Protein AF-A0A1J0R927-F1 (afdb_monomer_lite)

Radius of gyration: 44.72 Å; chains: 1; bounding box: 82×81×146 Å

Structure (mmCIF, N/CA/C/O backbone):
data_AF-A0A1J0R927-F1
#
_entry.id   AF-A0A1J0R927-F1
#
loop_
_atom_site.group_PDB
_atom_site.id
_atom_site.type_symbol
_atom_site.label_atom_id
_atom_site.label_alt_id
_atom_site.label_comp_id
_atom_site.label_asym_id
_atom_site.label_entity_id
_atom_site.label_seq_id
_atom_site.pdbx_PDB_ins_code
_atom_site.Cartn_x
_atom_site.Cartn_y
_atom_site.Cartn_z
_atom_site.occupancy
_atom_site.B_iso_or_equiv
_atom_site.auth_seq_id
_atom_site.auth_comp_id
_atom_site.auth_asym_id
_atom_site.auth_atom_id
_atom_site.pdbx_PDB_model_num
ATOM 1 N N . VAL A 1 1 ? 17.066 -0.187 -60.199 1.00 34.19 1 VAL A N 1
ATOM 2 C CA . VAL A 1 1 ? 16.898 -1.656 -60.138 1.00 34.19 1 VAL A CA 1
ATOM 3 C C . VAL A 1 1 ? 16.634 -1.996 -58.683 1.00 34.19 1 VAL A C 1
ATOM 5 O O . VAL A 1 1 ? 17.448 -1.633 -57.847 1.00 34.19 1 VAL A O 1
ATOM 8 N N . ALA A 1 2 ? 15.446 -2.509 -58.357 1.00 26.81 2 ALA A N 1
ATOM 9 C CA . ALA A 1 2 ? 15.086 -2.849 -56.982 1.00 26.81 2 ALA A CA 1
ATOM 10 C C . ALA A 1 2 ? 15.729 -4.196 -56.640 1.00 26.81 2 ALA A C 1
ATOM 12 O O . ALA A 1 2 ? 15.213 -5.244 -57.025 1.00 26.81 2 ALA A O 1
ATOM 13 N N . ASN A 1 3 ? 16.880 -4.160 -55.972 1.00 33.03 3 ASN A N 1
ATOM 14 C CA . ASN A 1 3 ? 17.554 -5.374 -55.531 1.00 33.03 3 ASN A CA 1
ATOM 15 C C . ASN A 1 3 ? 16.736 -5.973 -54.388 1.00 33.03 3 ASN A C 1
ATOM 17 O O . ASN A 1 3 ? 16.671 -5.444 -53.279 1.00 33.03 3 ASN A O 1
ATOM 21 N N . THR A 1 4 ? 16.012 -7.039 -54.714 1.00 30.03 4 THR A N 1
ATOM 22 C CA . THR A 1 4 ? 15.207 -7.795 -53.764 1.00 30.03 4 THR A CA 1
ATOM 23 C C . THR A 1 4 ? 16.167 -8.702 -53.007 1.00 30.03 4 THR A C 1
ATOM 25 O O . THR A 1 4 ? 16.646 -9.691 -53.553 1.00 30.03 4 THR A O 1
ATOM 28 N N . PHE A 1 5 ? 16.488 -8.354 -51.763 1.00 37.78 5 PHE A N 1
ATOM 29 C CA . PHE A 1 5 ? 17.230 -9.257 -50.892 1.00 37.78 5 PHE A CA 1
ATOM 30 C C . PHE A 1 5 ? 16.332 -10.454 -50.566 1.00 37.78 5 PHE A C 1
ATOM 32 O O . PHE A 1 5 ? 15.298 -10.316 -49.909 1.00 37.78 5 PHE A O 1
ATOM 39 N N . THR A 1 6 ? 16.708 -11.642 -51.039 1.00 35.09 6 THR A N 1
ATOM 40 C CA . THR A 1 6 ? 16.136 -12.900 -50.553 1.00 35.09 6 THR A CA 1
ATOM 41 C C . THR A 1 6 ? 16.414 -12.976 -49.057 1.00 35.09 6 THR A C 1
ATOM 43 O O . THR A 1 6 ? 17.568 -12.936 -48.642 1.00 35.09 6 THR A O 1
ATOM 46 N N . ALA A 1 7 ? 15.352 -13.014 -48.254 1.00 37.25 7 ALA A N 1
ATOM 47 C CA . ALA A 1 7 ? 15.419 -12.979 -46.799 1.00 37.25 7 ALA A CA 1
ATOM 48 C C . ALA A 1 7 ? 16.520 -13.902 -46.249 1.00 37.25 7 ALA A C 1
ATOM 50 O O . ALA A 1 7 ? 16.487 -15.115 -46.471 1.00 37.25 7 ALA A O 1
ATOM 51 N N . PHE A 1 8 ? 17.460 -13.323 -45.496 1.00 41.31 8 PHE A N 1
ATOM 52 C CA . PHE A 1 8 ? 18.432 -14.072 -44.709 1.00 41.31 8 PHE A CA 1
ATOM 53 C C . PHE A 1 8 ? 17.667 -14.915 -43.690 1.00 41.31 8 PHE A C 1
ATOM 55 O O . PHE A 1 8 ? 17.144 -14.419 -42.692 1.00 41.31 8 PHE A O 1
ATOM 62 N N . ARG A 1 9 ? 17.569 -16.217 -43.960 1.00 40.72 9 ARG A N 1
ATOM 63 C CA . ARG A 1 9 ? 17.188 -17.195 -42.950 1.00 40.72 9 ARG A CA 1
ATOM 64 C C . ARG A 1 9 ? 18.459 -17.473 -42.151 1.00 40.72 9 ARG A C 1
ATOM 66 O O . ARG A 1 9 ? 19.394 -18.045 -42.687 1.00 40.72 9 ARG A O 1
ATOM 73 N N . THR A 1 10 ? 18.458 -17.025 -40.897 1.00 40.72 10 THR A N 1
ATOM 74 C CA . THR A 1 10 ? 19.389 -17.392 -39.814 1.00 40.72 10 THR A CA 1
ATOM 75 C C . THR A 1 10 ? 20.786 -16.755 -39.810 1.00 40.72 10 THR A C 1
ATOM 77 O O . THR A 1 10 ? 21.791 -17.449 -39.908 1.00 40.72 10 THR A O 1
ATOM 80 N N . THR A 1 11 ? 20.876 -15.454 -39.527 1.00 44.12 11 THR A N 1
ATOM 81 C CA . THR A 1 11 ? 21.924 -14.955 -38.617 1.00 44.12 11 THR A CA 1
ATOM 82 C C . THR A 1 11 ? 21.296 -14.790 -37.240 1.00 44.12 11 THR A C 1
ATOM 84 O O . THR A 1 11 ? 20.570 -13.838 -36.961 1.00 44.12 11 THR A O 1
ATOM 87 N N . THR A 1 12 ? 21.496 -15.780 -36.374 1.00 40.59 12 THR A N 1
ATOM 88 C CA . THR A 1 12 ? 21.064 -15.688 -34.980 1.00 40.59 12 THR A CA 1
ATOM 89 C C . THR A 1 12 ? 21.942 -14.641 -34.303 1.00 40.59 12 THR A C 1
ATOM 91 O O . THR A 1 12 ? 23.120 -14.891 -34.061 1.00 40.59 12 THR A O 1
ATOM 94 N N . LEU A 1 13 ? 21.396 -13.455 -34.026 1.00 46.56 13 LEU A N 1
ATOM 95 C CA . LEU A 1 13 ? 22.053 -12.486 -33.153 1.00 46.56 13 LEU A CA 1
ATOM 96 C C . LEU A 1 13 ? 22.156 -13.120 -31.764 1.00 46.56 13 LEU A C 1
ATOM 98 O O . LEU A 1 13 ? 21.155 -13.278 -31.062 1.00 46.56 13 LEU A O 1
ATOM 102 N N . THR A 1 14 ? 23.357 -13.529 -31.375 1.00 44.72 14 THR A N 1
ATOM 103 C CA . THR A 1 14 ? 23.623 -14.014 -30.026 1.00 44.72 14 THR A CA 1
ATOM 104 C C . THR A 1 14 ? 23.608 -12.823 -29.081 1.00 44.72 14 THR A C 1
ATOM 106 O O . THR A 1 14 ? 24.520 -11.998 -29.068 1.00 44.72 14 THR A O 1
ATOM 109 N N . LEU A 1 15 ? 22.552 -12.725 -28.273 1.00 46.38 15 LEU A N 1
ATOM 110 C CA . LEU A 1 15 ? 22.549 -11.848 -27.112 1.00 46.38 15 LEU A CA 1
ATOM 111 C C . LEU A 1 15 ? 23.660 -12.309 -26.170 1.00 46.38 15 LEU A C 1
ATOM 113 O O . LEU A 1 15 ? 23.552 -13.350 -25.523 1.00 46.38 15 LEU A O 1
ATOM 117 N N . GLN A 1 16 ? 24.725 -11.522 -26.082 1.00 51.38 16 GLN A N 1
ATOM 118 C CA . GLN A 1 16 ? 25.778 -11.731 -25.102 1.00 51.38 16 GLN A CA 1
ATOM 119 C C . GLN A 1 16 ? 25.308 -11.166 -23.753 1.00 51.38 16 GLN A C 1
ATOM 121 O O . GLN A 1 16 ? 25.781 -10.138 -23.277 1.00 51.38 16 GLN A O 1
ATOM 126 N N . ILE A 1 17 ? 24.303 -11.817 -23.162 1.00 54.69 17 ILE A N 1
ATOM 127 C CA . ILE A 1 17 ? 23.911 -11.568 -21.775 1.00 54.69 17 ILE A CA 1
ATOM 128 C C . ILE A 1 17 ? 24.895 -12.353 -20.914 1.00 54.69 17 ILE A C 1
ATOM 130 O O . ILE A 1 17 ? 24.886 -13.583 -20.929 1.00 54.69 17 ILE A O 1
ATOM 134 N N . GLY A 1 18 ? 25.740 -11.657 -20.158 1.00 55.62 18 GLY A N 1
ATOM 135 C CA . GLY A 1 18 ? 26.434 -12.289 -19.042 1.00 55.62 18 GLY A CA 1
ATOM 136 C C . GLY A 1 18 ? 25.386 -12.687 -18.000 1.00 55.62 18 GLY A C 1
ATOM 137 O O . GLY A 1 18 ? 24.697 -11.796 -17.496 1.00 55.62 18 GLY A O 1
ATOM 138 N N . PRO A 1 19 ? 25.186 -13.982 -17.694 1.00 51.88 19 PRO A N 1
ATOM 139 C CA . PRO A 1 19 ? 24.247 -14.363 -16.654 1.00 51.88 19 PRO A CA 1
ATOM 140 C C . PRO A 1 19 ? 24.734 -13.806 -15.317 1.00 51.88 19 PRO A C 1
ATOM 142 O O . PRO A 1 19 ? 25.891 -13.997 -14.941 1.00 51.88 19 PRO A O 1
ATOM 145 N N . HIS A 1 20 ? 23.842 -13.149 -14.576 1.00 58.84 20 HIS A N 1
ATOM 146 C CA . HIS A 1 20 ? 24.088 -12.906 -13.160 1.00 58.84 20 HIS A CA 1
ATOM 147 C C . HIS A 1 20 ? 24.031 -14.267 -12.465 1.00 58.84 20 HIS A C 1
ATOM 149 O O . HIS A 1 20 ? 22.963 -14.875 -12.376 1.00 58.84 20 HIS A O 1
ATOM 155 N N . THR A 1 21 ? 25.178 -14.773 -12.014 1.00 69.56 21 THR A N 1
ATOM 156 C CA . THR A 1 21 ? 25.332 -16.135 -11.468 1.00 69.56 21 THR A CA 1
ATOM 157 C C . THR A 1 21 ? 24.424 -16.421 -10.274 1.00 69.56 21 THR A C 1
ATOM 159 O O . THR A 1 21 ? 24.105 -17.578 -10.022 1.00 69.56 21 THR A O 1
ATOM 162 N N . ASN A 1 22 ? 23.963 -15.380 -9.580 1.00 77.94 22 ASN A N 1
ATOM 163 C CA . ASN A 1 22 ? 23.126 -15.485 -8.385 1.00 77.94 22 ASN A CA 1
ATOM 164 C C . ASN A 1 22 ? 21.678 -15.000 -8.596 1.00 77.94 22 ASN A C 1
ATOM 166 O O . ASN A 1 22 ? 20.916 -14.914 -7.637 1.00 77.94 22 ASN A O 1
ATOM 170 N N . GLY A 1 23 ? 21.283 -14.675 -9.833 1.00 65.12 23 GLY A N 1
ATOM 171 C CA . GLY A 1 23 ? 19.997 -14.035 -10.126 1.00 65.12 23 GLY A CA 1
ATOM 172 C C . GLY A 1 23 ? 20.023 -12.509 -9.969 1.00 65.12 23 GLY A C 1
ATOM 173 O O . GLY A 1 23 ? 21.024 -11.911 -9.570 1.00 65.12 23 GLY A O 1
ATOM 174 N N . ALA A 1 24 ? 18.921 -11.859 -10.350 1.00 64.38 24 ALA A N 1
ATOM 175 C CA . ALA A 1 24 ? 18.824 -10.400 -10.385 1.00 64.38 24 ALA A CA 1
ATOM 176 C C . ALA A 1 24 ? 18.901 -9.786 -8.977 1.00 64.38 24 ALA A C 1
ATOM 178 O O . ALA A 1 24 ? 18.149 -10.190 -8.092 1.00 64.38 24 ALA A O 1
ATOM 179 N N . CYS A 1 25 ? 19.758 -8.773 -8.802 1.00 65.12 25 CYS A N 1
ATOM 180 C CA . CYS A 1 25 ? 19.966 -8.039 -7.543 1.00 65.12 25 CYS A CA 1
ATOM 181 C C . CYS A 1 25 ? 20.611 -8.855 -6.405 1.00 65.12 25 CYS A C 1
ATOM 183 O O . CYS A 1 25 ? 20.499 -8.457 -5.245 1.00 65.12 25 CYS A O 1
ATOM 185 N N . TYR A 1 26 ? 21.277 -9.974 -6.708 1.00 73.62 26 TYR A N 1
ATOM 186 C CA . TYR A 1 26 ? 22.003 -10.797 -5.735 1.00 73.62 26 TYR A CA 1
ATOM 187 C C . TYR A 1 26 ? 23.498 -10.861 -6.061 1.00 73.62 26 TYR A C 1
ATOM 189 O O . TYR A 1 26 ? 23.882 -11.196 -7.184 1.00 73.62 26 TYR A O 1
ATOM 197 N N . LYS A 1 27 ? 24.340 -10.586 -5.055 1.00 82.50 27 LYS A N 1
ATOM 198 C CA . LYS A 1 27 ? 25.800 -10.785 -5.119 1.00 82.50 27 LYS A CA 1
ATOM 199 C C . LYS A 1 27 ? 26.216 -12.196 -4.692 1.00 82.50 27 LYS A C 1
ATOM 201 O O . LYS A 1 27 ? 27.316 -12.629 -5.020 1.00 82.50 27 LYS A O 1
ATOM 206 N N . SER A 1 28 ? 25.335 -12.931 -4.009 1.00 81.75 28 SER A N 1
ATOM 207 C CA . SER A 1 28 ? 25.499 -14.353 -3.674 1.00 81.75 28 SER A CA 1
ATOM 208 C C . SER A 1 28 ? 24.141 -15.059 -3.581 1.00 81.75 28 SER A C 1
ATOM 210 O O . SER A 1 28 ? 23.103 -14.405 -3.605 1.00 81.75 28 SER A O 1
ATOM 212 N N . ALA A 1 29 ? 24.123 -16.388 -3.437 1.00 78.62 29 ALA A N 1
ATOM 213 C CA . ALA A 1 29 ? 22.886 -17.175 -3.338 1.00 78.62 29 ALA A CA 1
ATOM 214 C C . ALA A 1 29 ? 21.933 -16.732 -2.206 1.00 78.62 29 ALA A C 1
ATOM 216 O O . ALA A 1 29 ? 20.735 -17.001 -2.266 1.00 78.62 29 ALA A O 1
ATOM 217 N N . THR A 1 30 ? 22.451 -16.069 -1.171 1.00 80.94 30 THR A N 1
ATOM 218 C CA . THR A 1 30 ? 21.673 -15.636 -0.001 1.00 80.94 30 THR A CA 1
ATOM 219 C C . THR A 1 30 ? 21.726 -14.133 0.238 1.00 80.94 30 THR A C 1
ATOM 221 O O . THR A 1 30 ? 21.030 -13.638 1.121 1.00 80.94 30 THR A O 1
ATOM 224 N N . GLU A 1 31 ? 22.541 -13.396 -0.516 1.00 75.88 31 GLU A N 1
ATOM 225 C CA . GLU A 1 31 ? 22.830 -11.995 -0.231 1.00 75.88 31 GLU A CA 1
ATOM 226 C C . GLU A 1 31 ? 22.531 -11.108 -1.434 1.00 75.88 31 GLU A C 1
ATOM 228 O O . GLU A 1 31 ? 23.036 -11.313 -2.544 1.00 75.88 31 GLU A O 1
ATOM 233 N N . ARG A 1 32 ? 21.697 -10.099 -1.187 1.00 76.38 32 ARG A N 1
ATOM 234 C CA . ARG A 1 32 ? 21.394 -9.068 -2.172 1.00 76.38 32 ARG A CA 1
ATOM 235 C C . ARG A 1 32 ? 22.611 -8.184 -2.420 1.00 76.38 32 ARG A C 1
ATOM 237 O O . ARG A 1 32 ? 23.464 -8.036 -1.550 1.00 76.38 32 ARG A O 1
ATOM 244 N N . GLU A 1 33 ? 22.691 -7.620 -3.620 1.00 76.00 33 GLU A N 1
ATOM 245 C CA . GLU A 1 33 ? 23.659 -6.563 -3.900 1.00 76.00 33 GLU A CA 1
ATOM 246 C C . GLU A 1 33 ? 23.456 -5.396 -2.938 1.00 76.00 33 GLU A C 1
ATOM 248 O O . GLU A 1 33 ? 22.321 -5.000 -2.647 1.00 76.00 33 GLU A O 1
ATOM 253 N N . ASP A 1 34 ? 24.568 -4.853 -2.448 1.00 67.62 34 ASP A N 1
ATOM 254 C CA . ASP A 1 34 ? 24.530 -3.651 -1.634 1.00 67.62 34 ASP A CA 1
ATOM 255 C C . ASP A 1 34 ? 23.997 -2.509 -2.499 1.00 67.62 34 ASP A C 1
ATOM 257 O O . ASP A 1 34 ? 24.423 -2.315 -3.640 1.00 67.62 34 ASP A O 1
ATOM 261 N N . SER A 1 35 ? 23.044 -1.751 -1.960 1.00 60.97 35 SER A N 1
ATOM 262 C CA . SER A 1 35 ? 22.529 -0.569 -2.641 1.00 60.97 35 SER A CA 1
ATOM 263 C C . SER A 1 35 ? 23.678 0.409 -2.887 1.00 60.97 35 SER A C 1
ATOM 265 O O . SER A 1 35 ? 24.173 1.038 -1.956 1.00 60.97 35 SER A O 1
ATOM 267 N N . THR A 1 36 ? 24.075 0.571 -4.148 1.00 54.47 36 THR A N 1
ATOM 268 C CA . THR A 1 36 ? 25.037 1.600 -4.578 1.00 54.47 36 THR A CA 1
ATOM 269 C C . THR A 1 36 ? 24.397 2.983 -4.682 1.00 54.47 36 THR A C 1
ATOM 271 O O . THR A 1 36 ? 25.100 3.977 -4.870 1.00 54.47 36 THR A O 1
ATOM 274 N N . ALA A 1 37 ? 23.069 3.076 -4.537 1.00 51.84 37 ALA A N 1
ATOM 275 C CA . ALA A 1 37 ? 22.393 4.353 -4.391 1.00 51.84 37 ALA A CA 1
ATOM 276 C C . ALA A 1 37 ? 22.894 5.028 -3.112 1.00 51.84 37 ALA A C 1
ATOM 278 O O . ALA A 1 37 ? 22.847 4.432 -2.034 1.00 51.84 37 ALA A O 1
ATOM 279 N N . ALA A 1 38 ? 23.366 6.271 -3.234 1.00 47.84 38 ALA A N 1
ATOM 280 C CA . ALA A 1 38 ? 23.652 7.111 -2.082 1.00 47.84 38 ALA A CA 1
ATOM 281 C C . ALA A 1 38 ? 22.434 7.072 -1.147 1.00 47.84 38 ALA A C 1
ATOM 283 O O . ALA A 1 38 ? 21.345 7.501 -1.520 1.00 47.84 38 ALA A O 1
ATOM 284 N N . VAL A 1 39 ? 22.627 6.538 0.059 1.00 47.47 39 VAL A N 1
ATOM 285 C CA . VAL A 1 39 ? 21.581 6.194 1.044 1.00 47.47 39 VAL A CA 1
ATOM 286 C C . VAL A 1 39 ? 20.817 7.429 1.578 1.00 47.47 39 VAL A C 1
ATOM 288 O O . VAL A 1 39 ? 19.994 7.322 2.475 1.00 47.47 39 VAL A O 1
ATOM 291 N N . ASN A 1 40 ? 21.029 8.618 1.009 1.00 44.59 40 ASN A N 1
ATOM 292 C CA . ASN A 1 40 ? 20.568 9.896 1.554 1.00 44.59 40 ASN A CA 1
ATOM 293 C C . ASN A 1 40 ? 19.705 10.729 0.597 1.00 44.59 40 ASN A C 1
ATOM 295 O O . ASN A 1 40 ? 19.638 11.946 0.759 1.00 44.59 40 ASN A O 1
ATOM 299 N N . VAL A 1 41 ? 19.032 10.132 -0.388 1.00 53.00 41 VAL A N 1
ATOM 300 C CA . VAL A 1 41 ? 17.894 10.833 -1.001 1.00 53.00 41 VAL A CA 1
ATOM 301 C C . VAL A 1 41 ? 16.649 10.354 -0.279 1.00 53.00 41 VAL A C 1
ATOM 303 O O . VAL A 1 41 ? 16.107 9.296 -0.588 1.00 53.00 41 VAL A O 1
ATOM 306 N N . ALA A 1 42 ? 16.243 11.108 0.745 1.00 55.56 42 ALA A N 1
ATOM 307 C CA . ALA A 1 42 ? 14.926 10.920 1.329 1.00 55.56 42 ALA A CA 1
ATOM 308 C C . ALA A 1 42 ? 13.892 11.004 0.191 1.00 55.56 42 ALA A C 1
ATOM 310 O O . ALA A 1 42 ? 14.014 11.902 -0.651 1.00 55.56 42 ALA A O 1
ATOM 311 N N . PRO A 1 43 ? 12.920 10.078 0.130 1.00 60.78 43 PRO A N 1
ATOM 312 C CA . PRO A 1 43 ? 11.897 10.116 -0.903 1.00 60.78 43 PRO A CA 1
ATOM 313 C C . PRO A 1 43 ? 11.220 11.485 -0.878 1.00 60.78 43 PRO A C 1
ATOM 315 O O . PRO A 1 43 ? 10.903 12.021 0.188 1.00 60.78 43 PRO A O 1
ATOM 318 N N . THR A 1 44 ? 11.046 12.077 -2.055 1.00 64.25 44 THR A N 1
ATOM 319 C CA . THR A 1 44 ? 10.497 13.434 -2.172 1.00 64.25 44 THR A CA 1
ATOM 320 C C . THR A 1 44 ? 8.984 13.456 -1.969 1.00 64.25 44 THR A C 1
ATOM 322 O O . THR A 1 44 ? 8.418 14.499 -1.638 1.00 64.25 44 THR A O 1
ATOM 325 N N . ALA A 1 45 ? 8.340 12.293 -2.113 1.00 68.12 45 ALA A N 1
ATOM 326 C CA . ALA A 1 45 ? 6.920 12.073 -1.885 1.00 68.12 45 ALA A CA 1
ATOM 327 C C . ALA A 1 45 ? 6.650 10.829 -1.016 1.00 68.12 45 ALA A C 1
ATOM 329 O O . ALA A 1 45 ? 7.452 9.899 -0.929 1.00 68.12 45 ALA A O 1
ATOM 330 N N . THR A 1 46 ? 5.478 10.793 -0.379 1.00 74.06 46 THR A N 1
ATOM 331 C CA . THR A 1 46 ? 4.974 9.594 0.306 1.00 74.06 46 THR A CA 1
ATOM 332 C C . THR A 1 46 ? 4.750 8.459 -0.699 1.00 74.06 46 THR A C 1
ATOM 334 O O . THR A 1 46 ? 4.270 8.693 -1.806 1.00 74.06 46 THR A O 1
ATOM 337 N N . ASP A 1 47 ? 5.094 7.229 -0.303 1.00 84.50 47 ASP A N 1
ATOM 338 C CA . ASP A 1 47 ? 4.976 6.008 -1.120 1.00 84.50 47 ASP A CA 1
ATOM 339 C C . ASP A 1 47 ? 5.723 6.051 -2.459 1.00 84.50 47 ASP A C 1
ATOM 341 O O . ASP A 1 47 ? 5.329 5.385 -3.418 1.00 84.50 47 ASP A O 1
ATOM 345 N N . GLU A 1 48 ? 6.796 6.835 -2.539 1.00 89.00 48 GLU A N 1
ATOM 346 C CA . GLU A 1 48 ? 7.629 6.915 -3.732 1.00 89.00 48 GLU A CA 1
ATOM 347 C C . GLU A 1 48 ? 8.339 5.581 -4.012 1.00 89.00 48 GLU A C 1
ATOM 349 O O . GLU A 1 48 ? 8.942 4.964 -3.132 1.00 89.00 48 GLU A O 1
ATOM 354 N N . LEU A 1 49 ? 8.284 5.148 -5.271 1.00 87.69 49 LEU A N 1
ATOM 355 C CA . LEU A 1 49 ? 8.979 3.982 -5.797 1.00 87.69 49 LEU A CA 1
ATOM 356 C C . LEU A 1 49 ? 9.882 4.398 -6.954 1.00 87.69 49 LEU A C 1
ATOM 358 O O . LEU A 1 49 ? 9.487 5.179 -7.819 1.00 87.69 49 LEU A O 1
ATOM 362 N N . THR A 1 50 ? 11.072 3.804 -7.012 1.00 86.81 50 THR A N 1
ATOM 363 C CA . THR A 1 50 ? 11.965 3.891 -8.170 1.00 86.81 50 THR A CA 1
ATOM 364 C C . THR A 1 50 ? 11.980 2.552 -8.894 1.00 86.81 50 THR A C 1
ATOM 366 O O . THR A 1 50 ? 12.365 1.536 -8.320 1.00 86.81 50 THR A O 1
ATOM 369 N N . ILE A 1 51 ? 11.563 2.551 -10.160 1.00 86.44 51 ILE A N 1
ATOM 370 C CA . ILE A 1 51 ? 11.429 1.348 -10.985 1.00 86.44 51 ILE A CA 1
ATOM 371 C C . ILE A 1 51 ? 12.328 1.483 -12.222 1.00 86.44 51 ILE A C 1
ATOM 373 O O . ILE A 1 51 ? 12.230 2.486 -12.936 1.00 86.44 51 ILE A O 1
ATOM 377 N N . PRO A 1 52 ? 13.205 0.506 -12.514 1.00 84.88 52 PRO A N 1
ATOM 378 C CA . PRO A 1 52 ? 13.961 0.494 -13.758 1.00 84.88 52 PRO A CA 1
ATOM 379 C C . PRO A 1 52 ? 13.025 0.199 -14.935 1.00 84.88 52 PRO A C 1
ATOM 381 O O . PRO A 1 52 ? 12.299 -0.794 -14.940 1.00 84.88 52 PRO A O 1
ATOM 384 N N . VAL A 1 53 ? 13.059 1.062 -15.946 1.00 87.19 53 VAL A N 1
ATOM 385 C CA . VAL A 1 53 ? 12.277 0.927 -17.176 1.00 87.19 53 VAL A CA 1
ATOM 386 C C . VAL A 1 53 ? 13.242 0.901 -18.354 1.00 87.19 53 VAL A C 1
ATOM 388 O O . VAL A 1 53 ? 14.039 1.824 -18.525 1.00 87.19 53 VAL A O 1
ATOM 391 N N . ALA A 1 54 ? 13.182 -0.158 -19.159 1.00 89.19 54 ALA A N 1
ATOM 392 C CA . ALA A 1 54 ? 13.973 -0.286 -20.374 1.00 89.19 54 ALA A CA 1
ATOM 393 C C . ALA A 1 54 ? 13.176 0.188 -21.595 1.00 89.19 54 ALA A C 1
ATOM 395 O O . ALA A 1 54 ? 11.990 -0.115 -21.710 1.00 89.19 54 ALA A O 1
ATOM 396 N N . THR A 1 55 ? 13.812 0.888 -22.530 1.00 89.75 55 THR A N 1
ATOM 397 C CA . THR A 1 55 ? 13.219 1.275 -23.820 1.00 89.75 55 THR A CA 1
ATOM 398 C C . THR A 1 55 ? 14.120 0.850 -24.979 1.00 89.75 55 THR A C 1
ATOM 400 O O . THR A 1 55 ? 15.339 0.988 -24.850 1.00 89.75 55 THR A O 1
ATOM 403 N N . PRO A 1 56 ? 13.562 0.374 -26.107 1.00 86.69 56 PRO A N 1
ATOM 404 C CA . PRO A 1 56 ? 14.329 0.070 -27.308 1.00 86.69 56 PRO A CA 1
ATOM 405 C C . PRO A 1 56 ? 15.108 1.284 -27.801 1.00 86.69 56 PRO A C 1
ATOM 407 O O . PRO A 1 56 ? 14.558 2.383 -27.896 1.00 86.69 56 PRO A O 1
ATOM 410 N N . ASN A 1 57 ? 16.377 1.074 -28.140 1.00 87.25 57 ASN A N 1
ATOM 411 C CA . ASN A 1 57 ? 17.142 2.068 -28.876 1.00 87.25 57 ASN A CA 1
ATOM 412 C C . ASN A 1 57 ? 16.754 1.999 -30.358 1.00 87.25 57 ASN A C 1
ATOM 414 O O . ASN A 1 57 ? 16.689 0.898 -30.913 1.00 87.25 57 ASN A O 1
ATOM 418 N N . PRO A 1 58 ? 16.476 3.141 -31.010 1.00 85.06 58 PRO A N 1
ATOM 419 C CA . PRO A 1 58 ? 16.185 3.146 -32.434 1.00 85.06 58 PRO A CA 1
ATOM 420 C C . PRO A 1 58 ? 17.412 2.684 -33.229 1.00 85.06 58 PRO A C 1
ATOM 422 O O . PRO A 1 58 ? 18.550 2.966 -32.852 1.00 85.06 58 PRO A O 1
ATOM 425 N N . GLY A 1 59 ? 17.166 1.987 -34.339 1.00 82.62 59 GLY A N 1
ATOM 426 C CA . GLY A 1 59 ? 18.216 1.626 -35.287 1.00 82.62 59 GLY A CA 1
ATOM 427 C C . GLY A 1 59 ? 18.839 2.864 -35.929 1.00 82.62 59 GLY A C 1
ATOM 428 O O . GLY A 1 59 ? 18.147 3.846 -36.209 1.00 82.62 59 GLY A O 1
ATOM 429 N N . GLY A 1 60 ? 20.148 2.818 -36.160 1.00 83.19 60 GLY A N 1
ATOM 430 C CA . GLY A 1 60 ? 20.867 3.880 -36.848 1.00 83.19 60 GLY A CA 1
ATOM 431 C C . GLY A 1 60 ? 20.439 4.026 -38.309 1.00 83.19 60 GLY A C 1
ATOM 432 O O . GLY A 1 60 ? 20.287 3.035 -39.018 1.00 83.19 60 GLY A O 1
ATOM 433 N N . THR A 1 61 ? 20.284 5.266 -38.778 1.00 82.19 61 THR A N 1
ATOM 434 C CA . THR A 1 61 ? 19.893 5.573 -40.168 1.00 82.19 61 THR A CA 1
ATOM 435 C C . THR A 1 61 ? 21.067 5.977 -41.062 1.00 82.19 61 THR A C 1
ATOM 437 O O . THR A 1 61 ? 20.864 6.302 -42.228 1.00 82.19 61 THR A O 1
ATOM 440 N N . THR A 1 62 ? 22.290 6.003 -40.529 1.00 84.31 62 THR A N 1
ATOM 441 C CA . THR A 1 62 ? 23.514 6.338 -41.271 1.00 84.31 62 THR A CA 1
ATOM 442 C C . THR A 1 62 ? 24.501 5.173 -41.244 1.00 84.31 62 THR A C 1
ATOM 444 O O . THR A 1 62 ? 24.444 4.326 -40.350 1.00 84.31 62 THR A O 1
ATOM 447 N N . ALA A 1 63 ? 25.406 5.133 -42.228 1.00 82.38 63 ALA A N 1
ATOM 448 C CA . ALA A 1 63 ? 26.424 4.092 -42.353 1.00 82.38 63 ALA A CA 1
ATOM 449 C C . ALA A 1 63 ? 27.214 3.904 -41.047 1.00 82.38 63 ALA A C 1
ATOM 451 O O . ALA A 1 63 ? 27.655 4.878 -40.434 1.00 82.38 63 ALA A O 1
ATOM 452 N N . ALA A 1 64 ? 27.366 2.645 -40.630 1.00 82.00 64 ALA A N 1
ATOM 453 C CA . ALA A 1 64 ? 28.043 2.223 -39.402 1.00 82.00 64 ALA A CA 1
ATOM 454 C C . ALA A 1 64 ? 27.519 2.830 -38.082 1.00 82.00 64 ALA A C 1
ATOM 456 O O . ALA A 1 64 ? 28.189 2.722 -37.050 1.00 82.00 64 ALA A O 1
ATOM 457 N N . SER A 1 65 ? 26.314 3.416 -38.068 1.00 88.50 65 SER A N 1
ATOM 458 C CA . SER A 1 65 ? 25.646 3.774 -36.812 1.00 88.50 65 SER A CA 1
ATOM 459 C C . SER A 1 65 ? 25.327 2.527 -35.975 1.00 88.50 65 SER A C 1
ATOM 461 O O . SER A 1 65 ? 25.123 1.453 -36.540 1.00 88.50 65 SER A O 1
ATOM 463 N N . PRO A 1 66 ? 25.234 2.626 -34.638 1.00 87.56 66 PRO A N 1
ATOM 464 C CA . PRO A 1 66 ? 24.805 1.505 -33.804 1.00 87.56 66 PRO A CA 1
ATOM 465 C C . PRO A 1 66 ? 23.465 0.916 -34.265 1.00 87.56 66 PRO A C 1
ATOM 467 O O . PRO A 1 66 ? 22.572 1.660 -34.676 1.00 87.56 66 PRO A O 1
ATOM 470 N N . LEU A 1 67 ? 23.318 -0.409 -34.160 1.00 86.94 67 LEU A N 1
ATOM 471 C CA . LEU A 1 67 ? 22.107 -1.135 -34.573 1.00 86.94 67 LEU A CA 1
ATOM 472 C C . LEU A 1 67 ? 21.717 -0.861 -36.039 1.00 86.94 67 LEU A C 1
ATOM 474 O O . LEU A 1 67 ? 20.553 -0.589 -36.336 1.00 86.94 67 LEU A O 1
ATOM 478 N N . SER A 1 68 ? 22.692 -0.894 -36.948 1.00 87.62 68 SER A N 1
ATOM 479 C CA . SER A 1 68 ? 22.471 -0.677 -38.384 1.00 87.62 68 SER A CA 1
ATOM 480 C C . SER A 1 68 ? 22.923 -1.867 -39.224 1.00 87.62 68 SER A C 1
ATOM 482 O O . SER A 1 68 ? 23.677 -2.732 -38.771 1.00 87.62 68 SER A O 1
ATOM 484 N N . ILE A 1 69 ? 22.423 -1.903 -40.458 1.00 87.00 69 ILE A N 1
ATOM 485 C CA . ILE A 1 69 ? 22.757 -2.888 -41.484 1.00 87.00 69 ILE A CA 1
ATOM 486 C C . ILE A 1 69 ? 23.105 -2.110 -42.758 1.00 87.00 69 ILE A C 1
ATOM 488 O O . ILE A 1 69 ? 22.397 -1.160 -43.100 1.00 87.00 69 ILE A O 1
ATOM 492 N N . CYS A 1 70 ? 24.172 -2.493 -43.455 1.00 87.25 70 CYS A N 1
ATOM 493 C CA . CYS A 1 70 ? 24.556 -1.923 -44.750 1.00 87.25 70 CYS A CA 1
ATOM 494 C C . CYS A 1 70 ? 25.142 -3.006 -45.674 1.00 87.25 70 CYS A C 1
ATOM 496 O O . CYS A 1 70 ? 25.339 -4.139 -45.238 1.00 87.25 70 CYS A O 1
ATOM 498 N N . GLY A 1 71 ? 25.373 -2.690 -46.951 1.00 88.44 71 GLY A N 1
ATOM 499 C CA . GLY A 1 71 ? 26.142 -3.567 -47.840 1.00 88.44 71 GLY A CA 1
ATOM 500 C C . GLY A 1 71 ? 27.636 -3.466 -47.529 1.00 88.44 71 GLY A C 1
ATOM 501 O O . GLY A 1 71 ? 28.098 -2.356 -47.289 1.00 88.44 71 GLY A O 1
ATOM 502 N N . ASP A 1 72 ? 28.360 -4.589 -47.500 1.00 86.56 72 ASP A N 1
ATOM 503 C CA . ASP A 1 72 ? 29.781 -4.658 -47.100 1.00 86.56 72 ASP A CA 1
ATOM 504 C C . ASP A 1 72 ? 30.705 -5.106 -48.244 1.00 86.56 72 ASP A C 1
ATOM 506 O O . ASP A 1 72 ? 30.562 -6.201 -48.785 1.00 86.56 72 ASP A O 1
ATOM 510 N N . THR A 1 73 ? 31.668 -4.271 -48.628 1.00 76.56 73 THR A N 1
ATOM 511 C CA . THR A 1 73 ? 32.524 -4.520 -49.802 1.00 76.56 73 THR A CA 1
ATOM 512 C C . THR A 1 73 ? 33.532 -5.650 -49.616 1.00 76.56 73 THR A C 1
ATOM 514 O O . THR A 1 73 ? 34.012 -6.198 -50.611 1.00 76.56 73 THR A O 1
ATOM 517 N N . GLU A 1 74 ? 33.862 -6.017 -48.376 1.00 74.69 74 GLU A N 1
ATOM 518 C CA . GLU A 1 74 ? 34.915 -6.989 -48.082 1.00 74.69 74 GLU A CA 1
ATOM 519 C C . GLU A 1 74 ? 34.341 -8.355 -47.699 1.00 74.69 74 GLU A C 1
ATOM 521 O O . GLU A 1 74 ? 34.791 -9.381 -48.218 1.00 74.69 74 GLU A O 1
ATOM 526 N N . SER A 1 75 ? 33.342 -8.401 -46.808 1.00 74.19 75 SER A N 1
ATOM 527 C CA . SER A 1 75 ? 32.724 -9.669 -46.393 1.00 74.19 75 SER A CA 1
ATOM 528 C C . SER A 1 75 ? 31.411 -9.483 -45.632 1.00 74.19 75 SER A C 1
ATOM 530 O O . SER A 1 75 ? 31.223 -8.507 -44.925 1.00 74.19 75 SER A O 1
ATOM 532 N N . ALA A 1 76 ? 30.501 -10.459 -45.696 1.00 80.19 76 ALA A N 1
ATOM 533 C CA . ALA A 1 76 ? 29.335 -10.449 -44.814 1.00 80.19 76 ALA A CA 1
ATOM 534 C C . ALA A 1 76 ? 29.757 -10.615 -43.340 1.00 80.19 76 ALA A C 1
ATOM 536 O O . ALA A 1 76 ? 30.460 -11.572 -43.003 1.00 80.19 76 ALA A O 1
ATOM 537 N N . GLY A 1 77 ? 29.293 -9.741 -42.441 1.00 78.00 77 GLY A N 1
ATOM 538 C CA . GLY A 1 77 ? 29.689 -9.824 -41.034 1.00 78.00 77 GLY A CA 1
ATOM 539 C C . GLY A 1 77 ? 29.584 -8.528 -40.240 1.00 78.00 77 GLY A C 1
ATOM 540 O O . GLY A 1 77 ? 28.653 -7.746 -40.402 1.00 78.00 77 GLY A O 1
ATOM 541 N N . ALA A 1 78 ? 30.499 -8.353 -39.288 1.00 83.06 78 ALA A N 1
ATOM 542 C CA . ALA A 1 78 ? 30.527 -7.194 -38.406 1.00 83.06 78 ALA A CA 1
ATOM 543 C C . ALA A 1 78 ? 31.234 -6.012 -39.079 1.00 83.06 78 ALA A C 1
ATOM 545 O O . ALA A 1 78 ? 32.379 -6.153 -39.495 1.00 83.06 78 ALA A O 1
ATOM 546 N N . ILE A 1 79 ? 30.593 -4.841 -39.085 1.00 86.81 79 ILE A N 1
ATOM 547 C CA . ILE A 1 79 ? 31.200 -3.607 -39.609 1.00 86.81 79 ILE A CA 1
ATOM 548 C C . ILE A 1 79 ? 31.841 -2.776 -38.496 1.00 86.81 79 ILE A C 1
ATOM 550 O O . ILE A 1 79 ? 31.315 -2.628 -37.382 1.00 86.81 79 ILE A O 1
ATOM 554 N N . ASN A 1 80 ? 32.985 -2.178 -38.800 1.00 82.44 80 ASN A N 1
ATOM 555 C CA . ASN A 1 80 ? 33.781 -1.388 -37.872 1.00 82.44 80 ASN A CA 1
ATOM 556 C C . ASN A 1 80 ? 33.604 0.113 -38.117 1.00 82.44 80 ASN A C 1
ATOM 558 O O . ASN A 1 80 ? 33.447 0.848 -37.135 1.00 82.44 80 ASN A O 1
ATOM 562 N N . GLY A 1 81 ? 33.504 0.547 -39.376 1.00 85.94 81 GLY A N 1
ATOM 563 C CA . GLY A 1 81 ? 33.372 1.951 -39.764 1.00 85.94 81 GLY A CA 1
ATOM 564 C C . GLY A 1 81 ? 32.508 2.179 -41.004 1.00 85.94 81 GLY A C 1
ATOM 565 O O . GLY A 1 81 ? 32.069 1.249 -41.668 1.00 85.94 81 GLY A O 1
ATOM 566 N N . ALA A 1 82 ? 32.234 3.450 -41.308 1.00 87.69 82 ALA A N 1
ATOM 567 C CA . ALA A 1 82 ? 31.395 3.824 -42.450 1.00 87.69 82 ALA A CA 1
ATOM 568 C C . ALA A 1 82 ? 32.026 3.465 -43.807 1.00 87.69 82 ALA A C 1
ATOM 570 O O . ALA A 1 82 ? 31.296 3.315 -44.778 1.00 87.69 82 ALA A O 1
ATOM 571 N N . SER A 1 83 ? 33.356 3.317 -43.861 1.00 87.75 83 SER A N 1
ATOM 572 C CA . SER A 1 83 ? 34.111 2.827 -45.025 1.00 87.75 83 SER A CA 1
ATOM 573 C C . SER A 1 83 ? 33.739 1.408 -45.433 1.00 87.75 83 SER A C 1
ATOM 575 O O . SER A 1 83 ? 33.881 1.063 -46.599 1.00 87.75 83 SER A O 1
ATOM 577 N N . ASP A 1 84 ? 33.261 0.618 -44.475 1.00 86.62 84 ASP A N 1
ATOM 578 C CA . ASP A 1 84 ? 32.884 -0.777 -44.683 1.00 86.62 84 ASP A CA 1
ATOM 579 C C . ASP A 1 84 ? 31.495 -0.855 -45.334 1.00 86.62 84 ASP A C 1
ATOM 581 O O . ASP A 1 84 ? 31.085 -1.913 -45.785 1.00 86.62 84 ASP A O 1
ATOM 585 N N . CYS A 1 85 ? 30.758 0.264 -45.390 1.00 87.94 85 CYS A N 1
ATOM 586 C CA . CYS A 1 85 ? 29.447 0.342 -46.014 1.00 87.94 85 CYS A CA 1
ATOM 587 C C . CYS A 1 85 ? 29.531 0.877 -47.449 1.00 87.94 85 CYS A C 1
ATOM 589 O O . CYS A 1 85 ? 29.931 2.023 -47.660 1.00 87.94 85 CYS A O 1
ATOM 591 N N . ASP A 1 86 ? 29.013 0.116 -48.413 1.00 86.75 86 ASP A N 1
ATOM 592 C CA . ASP A 1 86 ? 28.846 0.554 -49.800 1.00 86.75 86 ASP A CA 1
ATOM 593 C C . ASP A 1 86 ? 27.390 0.443 -50.273 1.00 86.75 86 ASP A C 1
ATOM 595 O O . ASP A 1 86 ? 26.666 -0.519 -50.019 1.00 86.75 86 ASP A O 1
ATOM 599 N N . SER A 1 87 ? 26.962 1.481 -50.986 1.00 81.06 87 SER A N 1
ATOM 600 C CA . SER A 1 87 ? 25.645 1.613 -51.607 1.00 81.06 87 SER A CA 1
ATOM 601 C C . SER A 1 87 ? 25.454 0.752 -52.863 1.00 81.06 87 SER A C 1
ATOM 603 O O . SER A 1 87 ? 24.313 0.541 -53.277 1.00 81.06 87 SER A O 1
ATOM 605 N N . GLY A 1 88 ? 26.546 0.280 -53.478 1.00 79.81 88 GLY A N 1
ATOM 606 C CA . GLY A 1 88 ? 26.525 -0.590 -54.658 1.00 79.81 88 GLY A CA 1
ATOM 607 C C . GLY A 1 88 ? 26.539 -2.087 -54.344 1.00 79.81 88 GLY A C 1
ATOM 608 O O . GLY A 1 88 ? 26.312 -2.899 -55.243 1.00 79.81 88 GLY A O 1
ATOM 609 N N . GLU A 1 89 ? 26.785 -2.454 -53.089 1.00 83.38 89 GLU A N 1
ATOM 610 C CA . GLU A 1 89 ? 26.991 -3.838 -52.688 1.00 83.38 89 GLU A CA 1
ATOM 611 C C . GLU A 1 89 ? 25.666 -4.617 -52.605 1.00 83.38 89 GLU A C 1
ATOM 613 O O . GLU A 1 89 ? 24.654 -4.133 -52.091 1.00 83.38 89 GLU A O 1
ATOM 618 N N . THR A 1 90 ? 25.658 -5.840 -53.146 1.00 80.06 90 THR A N 1
ATOM 619 C CA . THR A 1 90 ? 24.432 -6.649 -53.308 1.00 80.06 90 THR A CA 1
ATOM 620 C C . THR A 1 90 ? 24.564 -8.093 -52.839 1.00 80.06 90 THR A C 1
ATOM 622 O O . THR A 1 90 ? 23.543 -8.765 -52.682 1.00 80.06 90 THR A O 1
ATOM 625 N N . ALA A 1 91 ? 25.786 -8.574 -52.605 1.00 81.88 91 ALA A N 1
ATOM 626 C CA . ALA A 1 91 ? 26.063 -9.946 -52.199 1.00 81.88 91 ALA A CA 1
ATOM 627 C C . ALA A 1 91 ? 26.360 -10.057 -50.696 1.00 81.88 91 ALA A C 1
ATOM 629 O O . ALA A 1 91 ? 25.999 -11.056 -50.072 1.00 81.88 91 ALA A O 1
ATOM 630 N N . ASN A 1 92 ? 26.964 -9.025 -50.110 1.00 85.19 92 ASN A N 1
ATOM 631 C CA . ASN A 1 92 ? 27.435 -9.033 -48.729 1.00 85.19 92 ASN A CA 1
ATOM 632 C C . ASN A 1 92 ? 26.649 -8.057 -47.845 1.00 85.19 92 ASN A C 1
ATOM 634 O O . ASN A 1 92 ? 26.373 -6.924 -48.237 1.00 85.19 92 ASN A O 1
ATOM 638 N N . ILE A 1 93 ? 26.318 -8.489 -46.624 1.00 85.62 93 ILE A N 1
ATOM 639 C CA . ILE A 1 93 ? 25.650 -7.656 -45.618 1.00 85.62 93 ILE A CA 1
ATOM 640 C C . ILE A 1 93 ? 26.553 -7.472 -44.402 1.00 85.62 93 ILE A C 1
ATOM 642 O O . ILE A 1 93 ? 26.939 -8.444 -43.750 1.00 85.62 93 ILE A O 1
ATOM 646 N N . GLY A 1 94 ? 26.794 -6.212 -44.064 1.00 87.19 94 GLY A N 1
ATOM 647 C CA . GLY A 1 94 ? 27.443 -5.764 -42.846 1.00 87.19 94 GLY A CA 1
ATOM 648 C C . GLY A 1 94 ? 26.437 -5.402 -41.750 1.00 87.19 94 GLY A C 1
ATOM 649 O O . GLY A 1 94 ? 25.391 -4.808 -42.017 1.00 87.19 94 GLY A O 1
ATOM 650 N N . ILE A 1 95 ? 26.745 -5.741 -40.497 1.00 86.69 95 ILE A N 1
ATOM 651 C CA . ILE A 1 95 ? 25.905 -5.493 -39.317 1.00 86.69 95 ILE A CA 1
ATOM 652 C C . ILE A 1 95 ? 26.719 -4.752 -38.254 1.00 86.69 95 ILE A C 1
ATOM 654 O O . ILE A 1 95 ? 27.749 -5.245 -37.784 1.00 86.69 95 ILE A O 1
ATOM 658 N N . LYS A 1 96 ? 26.238 -3.582 -37.816 1.00 86.50 96 LYS A N 1
ATOM 659 C CA . LYS A 1 96 ? 26.787 -2.877 -36.652 1.00 86.50 96 LYS A CA 1
ATOM 660 C C . LYS A 1 96 ? 25.977 -3.229 -35.413 1.00 86.50 96 LYS A C 1
ATOM 662 O O . LYS A 1 96 ? 24.815 -2.842 -35.282 1.00 86.50 96 LYS A O 1
ATOM 667 N N . GLY A 1 97 ? 26.611 -3.918 -34.468 1.00 82.69 97 GLY A N 1
ATOM 668 C CA . GLY A 1 97 ? 26.049 -4.131 -33.135 1.00 82.69 97 GLY A CA 1
ATOM 669 C C . GLY A 1 97 ? 25.869 -2.826 -32.348 1.00 82.69 97 GLY A C 1
ATOM 670 O O . GLY A 1 97 ? 26.316 -1.751 -32.746 1.00 82.69 97 GLY A O 1
ATOM 671 N N . GLY A 1 98 ? 25.206 -2.911 -31.200 1.00 82.44 98 GLY A N 1
ATOM 672 C CA . GLY A 1 98 ? 24.989 -1.768 -30.319 1.00 82.44 98 GLY A CA 1
ATOM 673 C C . GLY A 1 98 ? 24.101 -2.125 -29.128 1.00 82.44 98 GLY A C 1
ATOM 674 O O . GLY A 1 98 ? 23.549 -3.227 -29.081 1.00 82.44 98 GLY A O 1
ATOM 675 N N . PRO A 1 99 ? 23.950 -1.215 -28.153 1.00 80.75 99 PRO A N 1
ATOM 676 C CA . PRO A 1 99 ? 23.030 -1.420 -27.043 1.00 80.75 99 PRO A CA 1
ATOM 677 C C . PRO A 1 99 ? 21.590 -1.434 -27.564 1.00 80.75 99 PRO A C 1
ATOM 679 O O . PRO A 1 99 ? 21.127 -0.442 -28.117 1.00 80.75 99 PRO A O 1
ATOM 682 N N . ILE A 1 100 ? 20.876 -2.543 -27.372 1.00 82.81 100 ILE A N 1
ATOM 683 C CA . ILE A 1 100 ? 19.499 -2.727 -27.871 1.00 82.81 100 ILE A CA 1
ATOM 684 C C . ILE A 1 100 ? 18.477 -1.991 -26.989 1.00 82.81 100 ILE A C 1
ATOM 686 O O . ILE A 1 100 ? 17.427 -1.565 -27.465 1.00 82.81 100 ILE A O 1
ATOM 690 N N . LEU A 1 101 ? 18.789 -1.816 -25.703 1.00 85.56 101 LEU A N 1
ATOM 691 C CA . LEU A 1 101 ? 17.924 -1.179 -24.714 1.00 85.56 101 LEU A CA 1
ATOM 692 C C . LEU A 1 101 ? 18.675 -0.067 -23.980 1.00 85.56 101 LEU A C 1
ATOM 694 O O . LEU A 1 101 ? 19.847 -0.222 -23.638 1.00 85.56 101 LEU A O 1
ATOM 698 N N . THR A 1 102 ? 17.962 1.008 -23.663 1.00 85.88 102 THR A N 1
ATOM 699 C CA . THR A 1 102 ? 18.364 1.986 -22.648 1.00 85.88 102 THR A CA 1
ATOM 700 C C . THR A 1 102 ? 17.535 1.753 -21.394 1.00 85.88 102 THR A C 1
ATOM 702 O O . THR A 1 102 ? 16.310 1.739 -21.469 1.00 85.88 102 THR A O 1
ATOM 705 N N . ILE A 1 103 ? 18.188 1.572 -20.245 1.00 85.62 103 ILE A N 1
ATOM 706 C CA . ILE A 1 103 ? 17.524 1.370 -18.951 1.00 85.62 103 ILE A CA 1
ATOM 707 C C . ILE A 1 103 ? 17.591 2.671 -18.156 1.00 85.62 103 ILE A C 1
ATOM 709 O O . ILE A 1 103 ? 18.672 3.219 -17.948 1.00 85.62 103 ILE A O 1
ATOM 713 N N . LYS A 1 104 ? 16.439 3.153 -17.684 1.00 84.62 104 LYS A N 1
ATOM 714 C CA . LYS A 1 104 ? 16.333 4.358 -16.858 1.00 84.62 104 LYS A CA 1
ATOM 715 C C . LYS A 1 104 ? 15.564 4.072 -15.572 1.00 84.62 104 LYS A C 1
ATOM 717 O O . LYS A 1 104 ? 14.459 3.533 -15.605 1.00 84.62 104 LYS A O 1
ATOM 722 N N . ALA A 1 105 ? 16.120 4.500 -14.442 1.00 84.69 105 ALA A N 1
ATOM 723 C CA . ALA A 1 105 ? 15.395 4.561 -13.179 1.00 84.69 105 ALA A CA 1
ATOM 724 C C . ALA A 1 105 ? 14.280 5.616 -13.275 1.00 84.69 105 ALA A C 1
ATOM 726 O O . ALA A 1 105 ? 14.542 6.793 -13.533 1.00 84.69 105 ALA A O 1
ATOM 727 N N . THR A 1 106 ? 13.033 5.184 -13.109 1.00 88.75 106 THR A N 1
ATOM 728 C CA . THR A 1 106 ? 11.845 6.032 -13.227 1.00 88.75 106 THR A CA 1
ATOM 729 C C . THR A 1 106 ? 11.118 6.071 -11.894 1.00 88.75 106 THR A C 1
ATOM 731 O O . THR A 1 106 ? 10.821 5.028 -11.319 1.00 88.75 106 THR A O 1
ATOM 734 N N . GLN A 1 107 ? 10.838 7.274 -11.402 1.00 90.38 107 GLN A N 1
ATOM 735 C CA . GLN A 1 107 ? 10.134 7.474 -10.140 1.00 90.38 107 GLN A CA 1
ATOM 736 C C . GLN A 1 107 ? 8.620 7.536 -10.356 1.00 90.38 107 GLN A C 1
ATOM 738 O O . GLN A 1 107 ? 8.141 8.118 -11.332 1.00 90.38 107 GLN A O 1
ATOM 743 N N . THR A 1 108 ? 7.869 6.964 -9.421 1.00 91.94 108 THR A N 1
ATOM 744 C CA . THR A 1 108 ? 6.410 7.066 -9.321 1.00 91.94 108 THR A CA 1
ATOM 745 C C . THR A 1 108 ? 5.995 7.165 -7.854 1.00 91.94 108 THR A C 1
ATOM 747 O O . THR A 1 108 ? 6.737 6.752 -6.971 1.00 91.94 108 THR A O 1
ATOM 750 N N . HIS A 1 109 ? 4.826 7.729 -7.581 1.00 91.12 109 HIS A N 1
ATOM 751 C CA . HIS A 1 109 ? 4.232 7.848 -6.248 1.00 91.12 109 HIS A CA 1
ATOM 752 C C . HIS A 1 109 ? 2.707 7.851 -6.384 1.00 91.12 109 HIS A C 1
ATOM 754 O O . HIS A 1 109 ? 2.187 7.998 -7.492 1.00 91.12 109 HIS A O 1
ATOM 760 N N . ILE A 1 110 ? 1.988 7.698 -5.274 1.00 88.81 110 ILE A N 1
ATOM 761 C CA . ILE A 1 110 ? 0.522 7.749 -5.265 1.00 88.81 110 ILE A CA 1
ATOM 762 C C . ILE A 1 110 ? 0.045 9.197 -5.478 1.00 88.81 110 ILE A C 1
ATOM 764 O O . ILE A 1 110 ? 0.327 10.077 -4.666 1.00 88.81 110 ILE A O 1
ATOM 768 N N . GLU A 1 111 ? -0.703 9.455 -6.553 1.00 78.25 111 GLU A N 1
ATOM 769 C CA . GLU A 1 111 ? -1.331 10.752 -6.822 1.00 78.25 111 GLU A CA 1
ATOM 770 C C . GLU A 1 111 ? -2.629 10.877 -6.001 1.00 78.25 111 GLU A C 1
ATOM 772 O O . GLU A 1 111 ? -3.543 10.082 -6.179 1.00 78.25 111 GLU A O 1
ATOM 777 N N . LYS A 1 112 ? -2.681 11.874 -5.097 1.00 67.12 112 LYS A N 1
ATOM 778 C CA . LYS A 1 112 ? -3.819 12.319 -4.251 1.00 67.12 112 LYS A CA 1
ATOM 779 C C . LYS A 1 112 ? -4.619 11.230 -3.495 1.00 67.12 112 LYS A C 1
ATOM 781 O O . LYS A 1 112 ? -5.335 10.419 -4.058 1.00 67.12 112 LYS A O 1
ATOM 786 N N . LEU A 1 113 ? -4.659 11.353 -2.167 1.00 57.41 113 LEU A N 1
ATOM 787 C CA . LEU A 1 113 ? -5.404 10.496 -1.221 1.00 57.41 113 LEU A CA 1
ATOM 788 C C . LEU A 1 113 ? -6.953 10.649 -1.219 1.00 57.41 113 LEU A C 1
ATOM 790 O O . LEU A 1 113 ? -7.587 10.234 -0.256 1.00 57.41 113 LEU A O 1
ATOM 794 N N . GLY A 1 114 ? -7.579 11.246 -2.243 1.00 56.41 114 GLY A N 1
ATOM 795 C CA . GLY A 1 114 ? -9.003 11.649 -2.196 1.00 56.41 114 GLY A CA 1
ATOM 796 C C . GLY A 1 114 ? -9.948 10.934 -3.170 1.00 56.41 114 GLY A C 1
ATOM 797 O O . GLY A 1 114 ? -11.068 10.599 -2.800 1.00 56.41 114 GLY A O 1
ATOM 798 N N . GLU A 1 115 ? -9.497 10.662 -4.393 1.00 55.00 115 GLU A N 1
ATOM 799 C CA . GLU A 1 115 ? -10.213 9.851 -5.384 1.00 55.00 115 GLU A CA 1
ATOM 800 C C . GLU A 1 115 ? -9.321 8.655 -5.670 1.00 55.00 115 GLU A C 1
ATOM 802 O O . GLU A 1 115 ? -8.188 8.866 -6.082 1.00 55.00 115 GLU A O 1
ATOM 807 N N . THR A 1 116 ? -9.803 7.446 -5.358 1.00 67.81 116 THR A N 1
ATOM 808 C CA . THR A 1 116 ? -9.127 6.141 -5.511 1.00 67.81 116 THR A CA 1
ATOM 809 C C . THR A 1 116 ? -7.611 6.265 -5.713 1.00 67.81 116 THR A C 1
ATOM 811 O O . THR A 1 116 ? -7.188 6.411 -6.865 1.00 67.81 116 THR A O 1
ATOM 814 N N . PRO A 1 117 ? -6.799 6.246 -4.631 1.00 77.75 117 PRO A N 1
ATOM 815 C CA . PRO A 1 117 ? -5.364 6.501 -4.732 1.00 77.75 117 PRO A CA 1
ATOM 816 C C . PRO A 1 117 ? -4.776 5.653 -5.857 1.00 77.75 117 PRO A C 1
ATOM 818 O O . PRO A 1 117 ? -5.216 4.528 -6.055 1.00 77.75 117 PRO A O 1
ATOM 821 N N . LYS A 1 118 ? -3.837 6.178 -6.636 1.00 87.00 118 LYS A N 1
ATOM 822 C CA . LYS A 1 118 ? -3.206 5.418 -7.719 1.00 87.00 118 LYS A CA 1
ATOM 823 C C . LYS A 1 118 ? -1.785 5.899 -7.922 1.00 87.00 118 LYS A C 1
ATOM 825 O O . LYS A 1 118 ? -1.519 7.094 -7.852 1.00 87.00 118 LYS A O 1
ATOM 830 N N . TYR A 1 119 ? -0.874 4.979 -8.214 1.00 92.12 119 TYR A N 1
ATOM 831 C CA . TYR A 1 119 ? 0.463 5.352 -8.656 1.00 92.12 119 TYR A CA 1
ATOM 832 C C . TYR A 1 119 ? 0.436 6.141 -9.970 1.00 92.12 119 TYR A C 1
ATOM 834 O O . TYR A 1 119 ? -0.214 5.740 -10.941 1.00 92.12 119 TYR A O 1
ATOM 842 N N . LYS A 1 120 ? 1.219 7.221 -10.027 1.00 91.62 120 LYS A N 1
ATOM 843 C CA . LYS A 1 120 ? 1.470 7.975 -11.253 1.00 91.62 120 LYS A CA 1
ATOM 844 C C . LYS A 1 120 ? 1.917 7.030 -12.369 1.00 91.62 120 LYS A C 1
ATOM 846 O O . LYS A 1 120 ? 2.819 6.206 -12.190 1.00 91.62 120 LYS A O 1
ATOM 851 N N . SER A 1 121 ? 1.298 7.167 -13.536 1.00 91.50 121 SER A N 1
ATOM 852 C CA . SER A 1 121 ? 1.605 6.305 -14.679 1.00 91.50 121 SER A CA 1
ATOM 853 C C . SER A 1 121 ? 3.036 6.527 -15.175 1.00 91.50 121 SER A C 1
ATOM 855 O O . SER A 1 121 ? 3.488 7.665 -15.316 1.00 91.50 121 SER A O 1
ATOM 857 N N . ILE A 1 122 ? 3.740 5.428 -15.451 1.00 92.62 122 ILE A N 1
ATOM 858 C CA . ILE A 1 122 ? 5.122 5.408 -15.945 1.00 92.62 122 ILE A CA 1
ATOM 859 C C . ILE A 1 122 ? 5.280 4.393 -17.085 1.00 92.62 122 ILE A C 1
ATOM 861 O O . ILE A 1 122 ? 4.446 3.505 -17.267 1.00 92.62 122 ILE A O 1
ATOM 865 N N . GLY A 1 123 ? 6.378 4.512 -17.835 1.00 90.44 123 GLY A N 1
ATOM 866 C CA . GLY A 1 123 ? 6.670 3.660 -18.988 1.00 90.44 123 GLY A CA 1
ATOM 867 C C . GLY A 1 123 ? 5.919 4.068 -20.258 1.00 90.44 123 GLY A C 1
ATOM 868 O O . GLY A 1 123 ? 5.319 5.138 -20.343 1.00 90.44 123 GLY A O 1
ATOM 869 N N . SER A 1 124 ? 5.991 3.216 -21.277 1.00 90.44 124 SER A N 1
ATOM 870 C CA . SER A 1 124 ? 5.308 3.387 -22.562 1.00 90.44 124 SER A CA 1
ATOM 871 C C . SER A 1 124 ? 4.829 2.036 -23.102 1.00 90.44 124 SER A C 1
ATOM 873 O O . SER A 1 124 ? 5.037 0.987 -22.491 1.00 90.44 124 SER A O 1
ATOM 875 N N . THR A 1 125 ? 4.177 2.028 -24.263 1.00 90.19 125 THR A N 1
ATOM 876 C CA . THR A 1 125 ? 3.815 0.777 -24.953 1.00 90.19 125 THR A CA 1
ATOM 877 C C . THR A 1 125 ? 5.034 -0.011 -25.430 1.00 90.19 125 THR A C 1
ATOM 879 O O . THR A 1 125 ? 4.945 -1.225 -25.576 1.00 90.19 125 THR A O 1
ATOM 882 N N . GLN A 1 126 ? 6.163 0.666 -25.651 1.00 87.94 126 GLN A N 1
ATOM 883 C CA . GLN A 1 126 ? 7.414 0.061 -26.108 1.00 87.94 126 GLN A CA 1
ATOM 884 C C . GLN A 1 126 ? 8.378 -0.245 -24.959 1.00 87.94 126 GLN A C 1
ATOM 886 O O . GLN A 1 126 ? 9.418 -0.855 -25.189 1.00 87.94 126 GLN A O 1
ATOM 891 N N . SER A 1 127 ? 8.077 0.196 -23.734 1.00 90.25 127 SER A N 1
ATOM 892 C CA . SER A 1 127 ? 8.955 -0.065 -22.603 1.00 90.25 127 SER A CA 1
ATOM 893 C C . SER A 1 127 ? 8.857 -1.508 -22.117 1.00 90.25 127 SER A C 1
ATOM 895 O O . SER A 1 127 ? 7.843 -2.183 -22.297 1.00 90.25 127 SER A O 1
ATOM 897 N N . VAL A 1 128 ? 9.906 -1.960 -21.437 1.00 84.75 128 VAL A N 1
ATOM 898 C CA . VAL A 1 128 ? 9.943 -3.227 -20.712 1.00 84.75 128 VAL A CA 1
ATOM 899 C C . VAL A 1 128 ? 10.254 -2.938 -19.235 1.00 84.75 128 VAL A C 1
ATOM 901 O O . VAL A 1 128 ? 11.336 -2.427 -18.941 1.00 84.75 128 VAL A O 1
ATOM 904 N N . PRO A 1 129 ? 9.332 -3.249 -18.303 1.00 89.50 129 PRO A N 1
ATOM 905 C CA . PRO A 1 129 ? 7.954 -3.683 -18.554 1.00 89.50 129 PRO A CA 1
ATOM 906 C C . PRO A 1 129 ? 7.113 -2.596 -19.252 1.00 89.50 129 PRO A C 1
ATOM 908 O O . PRO A 1 129 ? 7.435 -1.407 -19.190 1.00 89.50 129 PRO A O 1
ATOM 911 N N . SER A 1 130 ? 6.034 -3.002 -19.929 1.00 90.00 130 SER A N 1
ATOM 912 C CA . SER A 1 130 ? 5.134 -2.057 -20.612 1.00 90.00 130 SER A CA 1
ATOM 913 C C . SER A 1 130 ? 4.363 -1.202 -19.607 1.00 90.00 130 SER A C 1
ATOM 915 O O . SER A 1 130 ? 4.132 -1.642 -18.479 1.00 90.00 130 SER A O 1
ATOM 917 N N . ALA A 1 131 ? 3.880 -0.030 -20.025 1.00 90.75 131 ALA A N 1
ATOM 918 C CA . ALA A 1 131 ? 3.027 0.821 -19.188 1.00 90.75 131 ALA A CA 1
ATOM 919 C C . ALA A 1 131 ? 1.823 0.058 -18.597 1.00 90.75 131 ALA A C 1
ATOM 921 O O . ALA A 1 131 ? 1.533 0.186 -17.412 1.00 90.75 131 ALA A O 1
ATOM 922 N N . LYS A 1 132 ? 1.178 -0.814 -19.386 1.00 88.19 132 LYS A N 1
ATOM 923 C CA . LYS A 1 132 ? 0.043 -1.637 -18.932 1.00 88.19 132 LYS A CA 1
ATOM 924 C C . LYS A 1 132 ? 0.453 -2.674 -17.883 1.00 88.19 132 LYS A C 1
ATOM 926 O O . LYS A 1 132 ? -0.301 -2.956 -16.955 1.00 88.19 132 LYS A O 1
ATOM 931 N N . THR A 1 133 ? 1.641 -3.261 -18.034 1.00 89.12 133 THR A N 1
ATOM 932 C CA . THR A 1 133 ? 2.198 -4.178 -17.033 1.00 89.12 133 THR A CA 1
ATOM 933 C C . THR A 1 133 ? 2.493 -3.423 -15.742 1.00 89.12 133 THR A C 1
ATOM 935 O O . THR A 1 133 ? 2.047 -3.853 -14.685 1.00 89.12 133 THR A O 1
ATOM 938 N N . LEU A 1 134 ? 3.182 -2.282 -15.837 1.00 92.00 134 LEU A N 1
ATOM 939 C CA . LEU A 1 134 ? 3.518 -1.443 -14.686 1.00 92.00 134 LEU A CA 1
ATOM 940 C C . LEU A 1 134 ? 2.261 -0.990 -13.941 1.00 92.00 134 LEU A C 1
ATOM 942 O O . LEU A 1 134 ? 2.214 -1.111 -12.726 1.00 92.00 134 LEU A O 1
ATOM 946 N N . GLU A 1 135 ? 1.221 -0.552 -14.649 1.00 91.69 135 GLU A N 1
ATOM 947 C CA . GLU A 1 135 ? -0.056 -0.157 -14.047 1.00 91.69 135 GLU A CA 1
ATOM 948 C C . GLU A 1 135 ? -0.703 -1.292 -13.240 1.00 91.69 135 GLU A C 1
ATOM 950 O O . GLU A 1 135 ? -1.138 -1.073 -12.110 1.00 91.69 135 GLU A O 1
ATOM 955 N N . ARG A 1 136 ? -0.725 -2.516 -13.784 1.00 88.56 136 ARG A N 1
ATOM 956 C CA . ARG A 1 136 ? -1.292 -3.679 -13.091 1.00 88.56 136 ARG A CA 1
ATOM 957 C C . ARG A 1 136 ? -0.501 -4.041 -11.835 1.00 88.56 136 ARG A C 1
ATOM 959 O O . ARG A 1 136 ? -1.104 -4.270 -10.792 1.00 88.56 136 ARG A O 1
ATOM 966 N N . GLU A 1 137 ? 0.826 -4.106 -11.928 1.00 89.81 137 GLU A N 1
ATOM 967 C CA . GLU A 1 137 ? 1.665 -4.462 -10.776 1.00 89.81 137 GLU A CA 1
ATOM 968 C C . GLU A 1 137 ? 1.630 -3.365 -9.697 1.00 89.81 137 GLU A C 1
ATOM 970 O O . GLU A 1 137 ? 1.523 -3.660 -8.509 1.00 89.81 137 GLU A O 1
ATOM 975 N N . LEU A 1 138 ? 1.632 -2.088 -10.093 1.00 92.62 138 LEU A N 1
ATOM 976 C CA . LEU A 1 138 ? 1.523 -0.963 -9.160 1.00 92.62 138 LEU A CA 1
ATOM 977 C C . LEU A 1 138 ? 0.170 -0.932 -8.436 1.00 92.62 138 LEU A C 1
ATOM 979 O O . LEU A 1 138 ? 0.128 -0.574 -7.260 1.00 92.62 138 LEU A O 1
ATOM 983 N N . ALA A 1 139 ? -0.918 -1.360 -9.084 1.00 89.19 139 ALA A N 1
ATOM 984 C CA . ALA A 1 139 ? -2.211 -1.522 -8.419 1.00 89.19 139 ALA A CA 1
ATOM 985 C C . ALA A 1 139 ? -2.166 -2.595 -7.311 1.00 89.19 139 ALA A C 1
ATOM 987 O O . ALA A 1 139 ? -2.767 -2.412 -6.252 1.00 89.19 139 ALA A O 1
ATOM 988 N N . LEU A 1 140 ? -1.412 -3.685 -7.507 1.00 87.62 140 LEU A N 1
ATOM 989 C CA . LEU A 1 140 ? -1.209 -4.706 -6.470 1.00 87.62 140 LEU A CA 1
ATOM 990 C C . LEU A 1 140 ? -0.382 -4.166 -5.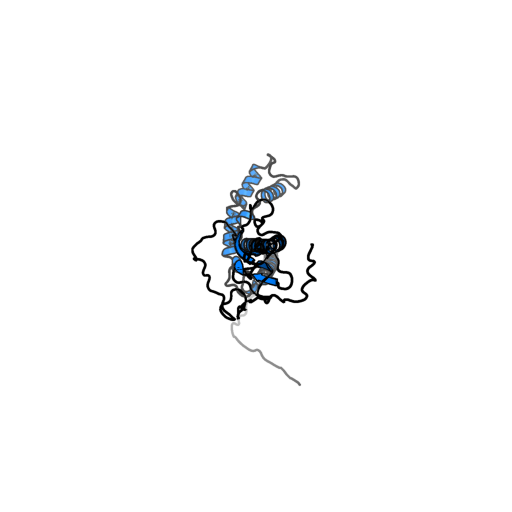297 1.00 87.62 140 LEU A C 1
ATOM 992 O O . LEU A 1 140 ? -0.740 -4.385 -4.139 1.00 87.62 140 LEU A O 1
ATOM 996 N N . VAL A 1 141 ? 0.692 -3.422 -5.582 1.00 90.12 141 VAL A N 1
ATOM 997 C CA . VAL A 1 141 ? 1.511 -2.772 -4.542 1.00 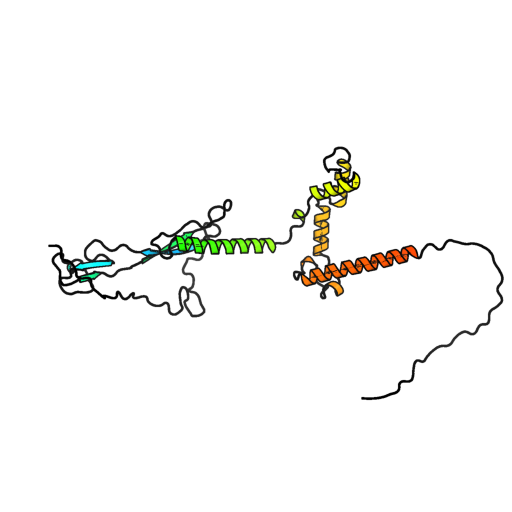90.12 141 VAL A CA 1
ATOM 998 C C . VAL A 1 141 ? 0.670 -1.799 -3.721 1.00 90.12 141 VAL A C 1
ATOM 1000 O O . VAL A 1 141 ? 0.742 -1.790 -2.494 1.00 90.12 141 VAL A O 1
ATOM 1003 N N . GLN A 1 142 ? -0.173 -1.016 -4.387 1.00 88.38 142 GLN A N 1
ATOM 1004 C CA . GLN A 1 142 ? -1.088 -0.109 -3.718 1.00 88.38 142 GLN A CA 1
ATOM 1005 C C . GLN A 1 142 ? -2.088 -0.852 -2.821 1.00 88.38 142 GLN A C 1
ATOM 1007 O O . GLN A 1 142 ? -2.281 -0.443 -1.679 1.00 88.38 142 GLN A O 1
ATOM 1012 N N . ALA A 1 143 ? -2.699 -1.941 -3.299 1.00 86.00 143 ALA A N 1
ATOM 1013 C CA . ALA A 1 143 ? -3.613 -2.745 -2.486 1.00 86.00 143 ALA A CA 1
ATOM 1014 C C . ALA A 1 143 ? -2.916 -3.277 -1.222 1.00 86.00 143 ALA A C 1
ATOM 1016 O O . ALA A 1 143 ? -3.453 -3.156 -0.123 1.00 86.00 143 ALA A O 1
ATOM 1017 N N . MET A 1 144 ? -1.680 -3.768 -1.358 1.00 86.81 144 MET A N 1
ATOM 1018 C CA . MET A 1 144 ? -0.864 -4.213 -0.227 1.00 86.81 144 MET A CA 1
ATOM 1019 C C . MET A 1 144 ? -0.583 -3.078 0.773 1.00 86.81 144 MET A C 1
ATOM 1021 O O . MET A 1 144 ? -0.695 -3.288 1.981 1.00 86.81 144 MET A O 1
ATOM 1025 N N . LEU A 1 145 ? -0.246 -1.875 0.294 1.00 87.25 145 LEU A N 1
ATOM 1026 C CA . LEU A 1 145 ? -0.030 -0.703 1.152 1.00 87.25 145 LEU A CA 1
ATOM 1027 C C . LEU A 1 145 ? -1.308 -0.286 1.888 1.00 87.25 145 LEU A C 1
ATOM 1029 O O . LEU A 1 145 ? -1.247 0.018 3.080 1.00 87.25 145 LEU A O 1
ATOM 1033 N N . SER A 1 146 ? -2.459 -0.299 1.212 1.00 85.06 146 SER A N 1
ATOM 1034 C CA . SER A 1 146 ? -3.757 -0.026 1.837 1.00 85.06 146 SER A CA 1
ATOM 1035 C C . SER A 1 146 ? -4.074 -1.043 2.931 1.00 85.06 146 SER A C 1
ATOM 1037 O O . SER A 1 146 ? -4.329 -0.644 4.064 1.00 85.06 146 SER A O 1
ATOM 1039 N N . SER A 1 147 ? -3.944 -2.344 2.653 1.00 81.50 147 SER A N 1
ATOM 1040 C CA . SER A 1 147 ? -4.179 -3.388 3.658 1.00 81.50 147 SER A CA 1
ATOM 1041 C C . SER A 1 147 ? -3.211 -3.296 4.840 1.00 81.50 147 SER A C 1
ATOM 1043 O O . SER A 1 147 ? -3.614 -3.490 5.983 1.00 81.50 147 SER A O 1
ATOM 1045 N N . ALA A 1 148 ? -1.941 -2.952 4.605 1.00 80.88 148 ALA A N 1
ATOM 1046 C CA . ALA A 1 148 ? -0.981 -2.738 5.687 1.00 80.88 148 ALA A CA 1
ATOM 1047 C C . ALA A 1 148 ? -1.372 -1.547 6.580 1.00 80.88 148 ALA A C 1
ATOM 1049 O O . ALA A 1 148 ? -1.194 -1.602 7.798 1.00 80.88 148 ALA A O 1
ATOM 1050 N N . ARG A 1 149 ? -1.928 -0.478 5.997 1.00 82.06 149 ARG A N 1
ATOM 1051 C CA . ARG A 1 149 ? -2.444 0.676 6.750 1.00 82.06 149 ARG A CA 1
ATOM 1052 C C . ARG A 1 149 ? -3.703 0.334 7.528 1.00 82.06 149 ARG A C 1
ATOM 1054 O O . ARG A 1 149 ? -3.792 0.736 8.681 1.00 82.06 149 ARG A O 1
ATOM 1061 N N . GLU A 1 150 ? -4.627 -0.413 6.934 1.00 82.75 150 GLU A N 1
ATOM 1062 C CA . GLU A 1 150 ? -5.832 -0.900 7.613 1.00 82.75 150 GLU A CA 1
ATOM 1063 C C . GLU A 1 150 ? -5.472 -1.808 8.787 1.00 82.75 150 GLU A C 1
ATOM 1065 O O . GLU A 1 150 ? -5.975 -1.613 9.889 1.00 82.75 150 GLU A O 1
ATOM 1070 N N . LEU A 1 151 ? -4.532 -2.738 8.594 1.00 76.62 151 LEU A N 1
ATOM 1071 C CA . LEU A 1 151 ? -4.047 -3.593 9.671 1.00 76.62 151 LEU A CA 1
ATOM 1072 C C . LEU A 1 151 ? -3.381 -2.763 10.770 1.00 76.62 151 LEU A C 1
ATOM 1074 O O . LEU A 1 151 ? -3.682 -2.949 11.945 1.00 76.62 151 LEU A O 1
ATOM 1078 N N . LYS A 1 152 ? -2.521 -1.806 10.399 1.00 74.75 152 LYS A N 1
ATOM 1079 C CA . LYS A 1 152 ? -1.907 -0.889 11.363 1.00 74.75 152 LYS A CA 1
ATOM 1080 C C . LYS A 1 152 ? -2.976 -0.131 12.150 1.00 74.75 152 LYS A C 1
ATOM 1082 O O . LYS A 1 152 ? -2.892 -0.114 13.373 1.00 74.75 152 LYS A O 1
ATOM 1087 N N . ALA A 1 153 ? -3.979 0.425 11.470 1.00 73.50 153 ALA A N 1
ATOM 1088 C CA . ALA A 1 153 ? -5.097 1.132 12.085 1.00 73.50 153 ALA A CA 1
ATOM 1089 C C . ALA A 1 153 ? -5.869 0.228 13.059 1.00 73.50 153 ALA A C 1
ATOM 1091 O O . ALA A 1 153 ? -6.084 0.628 14.201 1.00 73.50 153 ALA A O 1
ATOM 1092 N N . ALA A 1 154 ? -6.175 -1.009 12.658 1.00 68.12 154 ALA A N 1
ATOM 1093 C CA . ALA A 1 154 ? -6.852 -2.005 13.490 1.00 68.12 154 ALA A CA 1
ATOM 1094 C C . ALA A 1 154 ? -6.026 -2.450 14.712 1.00 68.12 154 ALA A C 1
ATOM 1096 O O . ALA A 1 154 ? -6.592 -2.862 15.720 1.00 68.12 154 ALA A O 1
ATOM 1097 N N . THR A 1 155 ? -4.694 -2.367 14.640 1.00 63.69 155 THR A N 1
ATOM 1098 C CA . THR A 1 155 ? -3.788 -2.683 15.761 1.00 63.69 155 THR A CA 1
ATOM 1099 C C . THR A 1 155 ? -3.446 -1.484 16.647 1.00 63.69 155 THR A C 1
ATOM 1101 O O . THR A 1 155 ? -2.749 -1.645 17.650 1.00 63.69 155 THR A O 1
ATOM 1104 N N . THR A 1 156 ? -3.889 -0.278 16.287 1.00 61.25 156 THR A N 1
ATOM 1105 C CA . THR A 1 156 ? -3.675 0.910 17.123 1.00 61.25 156 THR A CA 1
ATOM 1106 C C . THR A 1 156 ? -4.523 0.802 18.386 1.00 61.25 156 THR A C 1
ATOM 1108 O O . THR A 1 156 ? -5.617 0.242 18.357 1.00 61.25 156 THR A O 1
ATOM 1111 N N . THR A 1 157 ? -4.022 1.335 19.502 1.00 62.53 157 THR A N 1
ATOM 1112 C CA . THR A 1 157 ? -4.749 1.377 20.775 1.00 62.53 157 THR A CA 1
ATOM 1113 C C . THR A 1 157 ? -6.161 1.909 20.557 1.00 62.53 157 THR A C 1
ATOM 1115 O O . THR A 1 157 ? -6.325 3.008 20.033 1.00 62.53 157 THR A O 1
ATOM 1118 N N . HIS A 1 158 ? -7.155 1.123 20.967 1.00 68.19 158 HIS A N 1
ATOM 1119 C CA . HIS A 1 158 ? -8.561 1.493 20.887 1.00 68.19 158 HIS A CA 1
ATOM 1120 C C . HIS A 1 158 ? -8.800 2.853 21.564 1.00 68.19 158 HIS A C 1
ATOM 1122 O O . HIS A 1 158 ? -8.436 3.049 22.732 1.00 68.19 158 HIS A O 1
ATOM 1128 N N . ASP A 1 159 ? -9.372 3.797 20.816 1.00 72.44 159 ASP A N 1
ATOM 1129 C CA . ASP A 1 159 ? -9.737 5.107 21.337 1.00 72.44 159 ASP A CA 1
ATOM 1130 C C . ASP A 1 159 ? -11.140 5.047 21.937 1.00 72.44 159 ASP A C 1
ATOM 1132 O O . ASP A 1 159 ? -12.145 5.161 21.248 1.00 72.44 159 ASP A O 1
ATOM 1136 N N . TRP A 1 160 ? -11.204 4.899 23.255 1.00 70.69 160 TRP A N 1
ATOM 1137 C CA . TRP A 1 160 ? -12.463 4.869 24.000 1.00 70.69 160 TRP A CA 1
ATOM 1138 C C . TRP A 1 160 ? -13.348 6.103 23.760 1.00 70.69 160 TRP A C 1
ATOM 1140 O O . TRP A 1 160 ? -14.551 6.033 23.991 1.00 70.69 160 TRP A O 1
ATOM 1150 N N . ALA A 1 161 ? -12.773 7.235 23.330 1.00 70.06 161 ALA A N 1
ATOM 1151 C CA . ALA A 1 161 ? -13.540 8.444 23.053 1.00 70.06 161 ALA A CA 1
ATOM 1152 C C . ALA A 1 161 ? -14.380 8.336 21.769 1.00 70.06 161 ALA A C 1
ATOM 1154 O O . ALA A 1 161 ? -15.382 9.038 21.658 1.00 70.06 161 ALA A O 1
ATOM 1155 N N . THR A 1 162 ? -14.007 7.471 20.816 1.00 71.06 162 THR A N 1
ATOM 1156 C CA . THR A 1 162 ? -14.761 7.299 19.561 1.00 71.06 162 THR A CA 1
ATOM 1157 C C . THR A 1 162 ? -15.988 6.402 19.706 1.00 71.06 162 THR A C 1
ATOM 1159 O O . THR A 1 162 ? -16.861 6.446 18.846 1.00 71.06 162 THR A O 1
ATOM 1162 N N . ASP A 1 163 ? -16.072 5.626 20.787 1.00 73.25 163 ASP A N 1
ATOM 1163 C CA . ASP A 1 163 ? -17.186 4.708 21.061 1.00 73.25 163 ASP A CA 1
ATOM 1164 C C . ASP A 1 163 ? -18.363 5.383 21.783 1.00 73.25 163 ASP A C 1
ATOM 1166 O O . ASP A 1 163 ? -19.453 4.817 21.876 1.00 73.25 163 ASP A O 1
ATOM 1170 N N . TYR A 1 164 ? -18.161 6.587 22.326 1.00 82.38 164 TYR A N 1
ATOM 1171 C CA . TYR A 1 164 ? -19.215 7.330 23.007 1.00 82.38 164 TYR A CA 1
ATOM 1172 C C . TYR A 1 164 ? -20.102 8.077 22.001 1.00 82.38 164 TYR A C 1
ATOM 1174 O O . TYR A 1 164 ? -19.717 9.125 21.480 1.00 82.38 164 TYR A O 1
ATOM 1182 N N . ASP A 1 165 ? -21.319 7.573 21.777 1.00 86.25 165 ASP A N 1
ATOM 1183 C CA . ASP A 1 165 ? -22.365 8.285 21.037 1.00 86.25 165 ASP A CA 1
ATOM 1184 C C . ASP A 1 165 ? -23.336 8.982 22.003 1.00 86.25 165 ASP A C 1
ATOM 1186 O O . ASP A 1 165 ? -24.276 8.394 22.546 1.00 86.25 165 ASP A O 1
ATOM 1190 N N . GLU A 1 166 ? -23.113 10.281 22.210 1.00 85.88 166 GLU A N 1
ATOM 1191 C CA . GLU A 1 166 ? -23.967 11.109 23.063 1.00 85.88 166 GLU A CA 1
ATOM 1192 C C . GLU A 1 166 ? -25.435 11.108 22.610 1.00 85.88 166 GLU A C 1
ATOM 1194 O O . GLU A 1 166 ? -26.337 11.133 23.449 1.00 85.88 166 GLU A O 1
ATOM 1199 N N . ASN A 1 167 ? -25.694 11.052 21.301 1.00 88.62 167 ASN A N 1
ATOM 1200 C CA . ASN A 1 167 ? -27.052 11.112 20.765 1.00 88.62 167 ASN A CA 1
ATOM 1201 C C . ASN A 1 167 ? -27.811 9.813 21.040 1.00 88.62 167 ASN A C 1
ATOM 1203 O O . ASN A 1 167 ? -29.000 9.856 21.376 1.00 88.62 167 ASN A O 1
ATOM 1207 N N . GLU A 1 168 ? -27.140 8.665 20.932 1.00 87.81 168 GLU A N 1
ATOM 1208 C CA . GLU A 1 168 ? -27.734 7.365 21.248 1.00 87.81 168 GLU A CA 1
ATOM 1209 C C . GLU A 1 168 ? -28.114 7.278 22.735 1.00 87.81 168 GLU A C 1
ATOM 1211 O O . GLU A 1 168 ? -29.248 6.911 23.080 1.00 87.81 168 GLU A O 1
ATOM 1216 N N . PHE A 1 169 ? -27.209 7.698 23.627 1.00 87.75 169 PHE A N 1
ATOM 1217 C CA . PHE A 1 169 ? -27.475 7.704 25.065 1.00 87.75 169 PHE A CA 1
ATOM 1218 C C . PHE A 1 169 ? -28.565 8.701 25.448 1.00 87.75 169 PHE A C 1
ATOM 1220 O O . PHE A 1 169 ? -29.501 8.322 26.157 1.00 87.75 169 PHE A O 1
ATOM 1227 N N . LYS A 1 170 ? -28.518 9.935 24.927 1.00 90.06 170 LYS A N 1
ATOM 1228 C CA . LYS A 1 170 ? -29.579 10.929 25.147 1.00 90.06 170 LYS A CA 1
ATOM 1229 C C . LYS A 1 170 ? -30.932 10.422 24.649 1.00 90.06 170 LYS A C 1
ATOM 1231 O O . LYS A 1 170 ? -31.944 10.625 25.315 1.00 90.06 170 LYS A O 1
ATOM 1236 N N . THR A 1 171 ? -30.968 9.705 23.523 1.00 91.06 171 THR A N 1
ATOM 1237 C CA . THR A 1 171 ? -32.206 9.103 22.996 1.00 91.06 171 THR A CA 1
ATOM 1238 C C . THR A 1 171 ? -32.742 8.020 23.925 1.00 91.06 171 THR A C 1
ATOM 1240 O O . THR A 1 171 ? -33.938 7.990 24.215 1.00 91.06 171 THR A O 1
ATOM 1243 N N . THR A 1 172 ? -31.871 7.149 24.428 1.00 89.62 172 THR A N 1
ATOM 1244 C CA . THR A 1 172 ? -32.256 6.076 25.355 1.00 89.62 172 THR A CA 1
ATOM 1245 C C . THR A 1 172 ? -32.746 6.633 26.690 1.00 89.62 172 THR A C 1
ATOM 1247 O O . THR A 1 172 ? -33.787 6.203 27.188 1.00 89.62 172 THR A O 1
ATOM 1250 N N . ILE A 1 173 ? -32.048 7.631 27.240 1.00 90.44 173 ILE A N 1
ATOM 1251 C CA . ILE A 1 173 ? -32.442 8.328 28.470 1.00 90.44 173 ILE A CA 1
ATOM 1252 C C . ILE A 1 173 ? -33.784 9.035 28.270 1.00 90.44 173 ILE A C 1
ATOM 1254 O O . ILE A 1 173 ? -34.683 8.876 29.092 1.00 90.44 173 ILE A O 1
ATOM 1258 N N . SER A 1 174 ? -33.958 9.748 27.154 1.00 90.75 174 SER A N 1
ATOM 1259 C CA . SER A 1 174 ? -35.223 10.405 26.825 1.00 90.75 174 SER A CA 1
ATOM 1260 C C . SER A 1 174 ? -36.377 9.402 26.797 1.00 90.75 174 SER A C 1
ATOM 1262 O O . SER A 1 174 ? -37.396 9.635 27.442 1.00 90.75 174 SER A O 1
ATOM 1264 N N . LYS A 1 175 ? -36.191 8.235 26.165 1.00 91.50 175 LYS A N 1
ATOM 1265 C CA . LYS A 1 175 ? -37.208 7.172 26.142 1.00 91.50 175 LYS A CA 1
ATOM 1266 C C . LYS A 1 175 ? -37.493 6.559 27.510 1.00 91.50 175 LYS A C 1
ATOM 1268 O O . LYS A 1 175 ? -38.638 6.222 27.802 1.00 91.50 175 LYS A O 1
ATOM 1273 N N . ALA A 1 176 ? -36.471 6.404 28.348 1.00 89.06 176 ALA A N 1
ATOM 1274 C CA . ALA A 1 176 ? -36.630 5.883 29.702 1.00 89.06 176 ALA A CA 1
ATOM 1275 C C . ALA A 1 176 ? -37.396 6.857 30.615 1.00 89.06 176 ALA A C 1
ATOM 1277 O O . ALA A 1 176 ? -38.156 6.413 31.472 1.00 89.06 176 ALA A O 1
ATOM 1278 N N . ILE A 1 177 ? -37.216 8.167 30.414 1.00 86.75 177 ILE A N 1
ATOM 1279 C CA . ILE A 1 177 ? -37.868 9.220 31.205 1.00 86.75 177 ILE A CA 1
ATOM 1280 C C . ILE A 1 177 ? -39.278 9.526 30.677 1.00 86.75 177 ILE A C 1
ATOM 1282 O O . ILE A 1 177 ? -40.226 9.595 31.453 1.00 86.75 177 ILE A O 1
ATOM 1286 N N . GLY A 1 178 ? -39.418 9.726 29.364 1.00 85.00 178 GLY A N 1
ATOM 1287 C CA . GLY A 1 178 ? -40.629 10.245 28.721 1.00 85.00 178 GLY A CA 1
ATOM 1288 C C . GLY A 1 178 ? -41.453 9.215 27.942 1.00 85.00 178 GLY A C 1
ATOM 1289 O O . GLY A 1 178 ? -42.435 9.587 27.303 1.00 85.00 178 GLY A O 1
ATOM 1290 N N . GLY A 1 179 ? -41.070 7.934 27.963 1.00 85.50 179 GLY A N 1
ATOM 1291 C CA . GLY A 1 179 ? -41.730 6.868 27.205 1.00 85.50 179 GLY A CA 1
ATOM 1292 C C . GLY A 1 179 ? -41.223 6.726 25.764 1.00 85.50 179 GLY A C 1
ATOM 1293 O O . GLY A 1 179 ? -40.366 7.469 25.295 1.00 85.50 179 GLY A O 1
ATOM 1294 N N . THR A 1 180 ? -41.749 5.744 25.030 1.00 87.00 180 THR A N 1
ATOM 1295 C CA . THR A 1 180 ? -41.206 5.286 23.732 1.00 87.00 180 THR A CA 1
ATOM 1296 C C . THR A 1 180 ? -41.086 6.359 22.645 1.00 87.00 180 THR A C 1
ATOM 1298 O O . THR A 1 180 ? -40.185 6.255 21.810 1.00 87.00 180 THR A O 1
ATOM 1301 N N . ASP A 1 181 ? -41.940 7.385 22.681 1.00 85.00 181 ASP A N 1
ATOM 1302 C CA . ASP A 1 181 ? -42.010 8.471 21.686 1.00 85.00 181 ASP A CA 1
ATOM 1303 C C . ASP A 1 181 ? -41.276 9.754 22.127 1.00 85.00 181 ASP A C 1
ATOM 1305 O O . ASP A 1 181 ? -41.374 10.816 21.490 1.00 85.00 181 ASP A O 1
ATOM 1309 N N . ALA A 1 182 ? -40.566 9.693 23.255 1.00 84.94 182 ALA A N 1
ATOM 1310 C CA . ALA A 1 182 ? -39.739 10.787 23.728 1.00 84.94 182 ALA A CA 1
ATOM 1311 C C . ALA A 1 182 ? -38.453 10.898 22.897 1.00 84.94 182 ALA A C 1
ATOM 1313 O O . ALA A 1 182 ? -37.874 9.905 22.447 1.00 84.94 182 ALA A O 1
ATOM 1314 N N . THR A 1 183 ? -38.030 12.138 22.666 1.00 84.94 183 THR A N 1
ATOM 1315 C CA . THR A 1 183 ? -36.836 12.472 21.886 1.00 84.94 183 THR A CA 1
ATOM 1316 C C . THR A 1 183 ? -35.972 13.466 22.657 1.00 84.94 183 THR A C 1
ATOM 1318 O O . THR A 1 183 ? -36.542 14.309 23.353 1.00 84.94 183 THR A O 1
ATOM 1321 N N . PRO A 1 184 ? -34.638 13.453 22.476 1.00 78.12 184 PRO A N 1
ATOM 1322 C CA . PRO A 1 184 ? -33.710 14.298 23.236 1.00 78.12 184 PRO A CA 1
ATOM 1323 C C . PRO A 1 184 ? -33.997 15.801 23.178 1.00 78.12 184 PRO A C 1
ATOM 1325 O O . PRO A 1 184 ? -33.769 16.493 24.156 1.00 78.12 184 PRO A O 1
ATOM 1328 N N . ASN A 1 185 ? -34.515 16.283 22.044 1.00 77.25 185 ASN A N 1
ATOM 1329 C CA . ASN A 1 185 ? -34.635 17.714 21.736 1.00 77.25 185 ASN A CA 1
ATOM 1330 C C . ASN A 1 185 ? -36.050 18.272 21.989 1.00 77.25 185 ASN A C 1
ATOM 1332 O O . ASN A 1 185 ? -36.423 19.296 21.414 1.00 77.25 185 ASN A O 1
ATOM 1336 N N . LYS A 1 186 ? -36.901 17.555 22.738 1.00 76.50 186 LYS A N 1
ATOM 1337 C CA . LYS A 1 186 ? -38.199 18.105 23.154 1.00 76.50 186 LYS A CA 1
ATOM 1338 C C . LYS A 1 186 ? -37.958 19.005 24.371 1.00 76.50 186 LYS A C 1
ATOM 1340 O O . LYS A 1 186 ? -37.385 18.514 25.338 1.00 76.50 186 LYS A O 1
ATOM 1345 N N . PRO A 1 187 ? -38.452 20.257 24.373 1.00 70.06 187 PRO A N 1
ATOM 1346 C CA . PRO A 1 187 ? -38.200 21.194 25.471 1.00 70.06 187 PRO A CA 1
ATOM 1347 C C . PRO A 1 187 ? -38.742 20.689 26.820 1.00 70.06 187 PRO A C 1
ATOM 1349 O O . PRO A 1 187 ? -38.207 21.010 27.875 1.00 70.06 187 PRO A O 1
ATO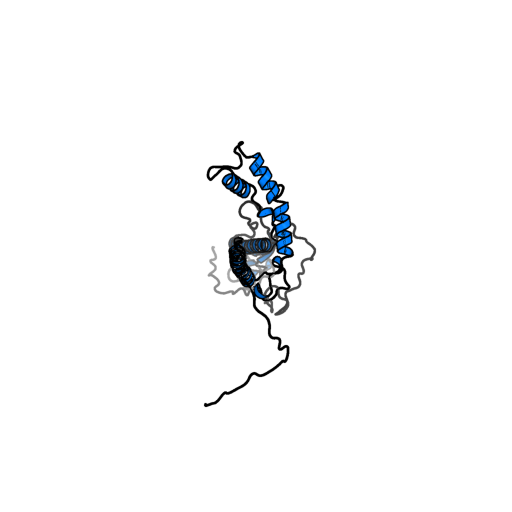M 1352 N N . GLU A 1 188 ? -39.780 19.847 26.806 1.00 71.69 188 GLU A N 1
ATOM 1353 C CA . GLU A 1 188 ? -40.221 19.102 27.986 1.00 71.69 188 GLU A CA 1
ATOM 1354 C C . GLU A 1 188 ? -39.246 17.955 28.289 1.00 71.69 188 GLU A C 1
ATOM 1356 O O . GLU A 1 188 ? -39.289 16.895 27.665 1.00 71.69 188 GLU A O 1
ATOM 1361 N N . GLY A 1 189 ? -38.373 18.171 29.276 1.00 73.81 189 GLY A N 1
ATOM 1362 C CA . GLY A 1 189 ? -37.457 17.153 29.795 1.00 73.81 189 GLY A CA 1
ATOM 1363 C C . GLY A 1 189 ? -36.033 17.210 29.241 1.00 73.81 189 GLY A C 1
ATOM 1364 O O . GLY A 1 189 ? -35.204 16.441 29.722 1.00 73.81 189 GLY A O 1
ATOM 1365 N N . GLU A 1 190 ? -35.723 18.125 28.315 1.00 82.62 190 GLU A N 1
ATOM 1366 C CA . GLU A 1 190 ? -34.368 18.349 27.776 1.00 82.62 190 GLU A CA 1
ATOM 1367 C C . GLU A 1 190 ? -33.339 18.550 28.898 1.00 82.62 190 GLU A C 1
ATOM 1369 O O . GLU A 1 190 ? -32.424 17.740 29.028 1.00 82.62 190 GLU A O 1
ATOM 1374 N N . ASP A 1 191 ? -33.570 19.505 29.808 1.00 87.88 191 ASP A N 1
ATOM 1375 C CA . ASP A 1 191 ? -32.693 19.757 30.965 1.00 87.88 191 ASP A CA 1
ATOM 1376 C C . ASP A 1 191 ? -32.488 18.508 31.840 1.00 87.88 191 ASP A C 1
ATOM 1378 O O . ASP A 1 191 ? -31.418 18.289 32.406 1.00 87.88 191 ASP A O 1
ATOM 1382 N N . THR A 1 192 ? -33.516 17.658 31.956 1.00 88.25 192 THR A N 1
ATOM 1383 C CA . THR A 1 192 ? -33.435 16.416 32.740 1.00 88.25 192 THR A CA 1
ATOM 1384 C C . THR A 1 192 ? -32.612 15.360 32.007 1.00 88.25 192 THR A C 1
ATOM 1386 O O . THR A 1 192 ? -31.780 14.698 32.624 1.00 88.25 192 THR A O 1
ATOM 1389 N N . VAL A 1 193 ? -32.800 15.214 30.692 1.00 89.44 193 VAL A N 1
ATOM 1390 C CA . VAL A 1 193 ? -31.990 14.321 29.853 1.00 89.44 193 VAL A CA 1
ATOM 1391 C C . VAL A 1 193 ? -30.530 14.764 29.880 1.00 89.44 193 VAL A C 1
ATOM 1393 O O . VAL A 1 193 ? -29.651 13.917 30.043 1.00 89.44 193 VAL A O 1
ATOM 1396 N N . GLU A 1 194 ? -30.253 16.065 29.782 1.00 89.00 194 GLU A N 1
ATOM 1397 C CA . GLU A 1 194 ? -28.896 16.606 29.864 1.00 89.00 194 GLU A CA 1
ATOM 1398 C C . GLU A 1 194 ? -28.264 16.377 31.237 1.00 89.00 194 GLU A C 1
ATOM 1400 O O . GLU A 1 194 ? -27.148 15.858 31.307 1.00 89.00 194 GLU A O 1
ATOM 1405 N N . ALA A 1 195 ? -28.985 16.674 32.323 1.00 89.44 195 ALA A N 1
ATOM 1406 C CA . ALA A 1 195 ? -28.502 16.452 33.683 1.00 89.44 195 ALA A CA 1
ATOM 1407 C C . ALA A 1 195 ? -28.189 14.970 33.946 1.00 89.44 195 ALA A C 1
ATOM 1409 O O . ALA A 1 195 ? -27.106 14.650 34.435 1.00 89.44 195 ALA A O 1
ATOM 1410 N N . VAL A 1 196 ? -29.088 14.060 33.557 1.00 88.62 196 VAL A N 1
ATOM 1411 C CA . VAL A 1 196 ? -28.889 12.610 33.715 1.00 88.62 196 VAL A CA 1
ATOM 1412 C C . VAL A 1 196 ? -27.734 12.113 32.841 1.00 88.62 196 VAL A C 1
ATOM 1414 O O . VAL A 1 196 ? -26.914 11.318 33.299 1.00 88.62 196 VAL A O 1
ATOM 1417 N N . THR A 1 197 ? -27.612 12.606 31.604 1.00 89.56 197 THR A N 1
ATOM 1418 C CA . THR A 1 197 ? -26.493 12.256 30.709 1.00 89.56 197 THR A CA 1
ATOM 1419 C C . THR A 1 197 ? -25.160 12.705 31.310 1.00 89.56 197 THR A C 1
ATOM 1421 O O . THR A 1 197 ? -24.222 11.911 31.383 1.00 89.56 197 THR A O 1
ATOM 1424 N N . ALA A 1 198 ? -25.082 13.942 31.808 1.00 90.12 198 ALA A N 1
ATOM 1425 C CA . ALA A 1 198 ? -23.882 14.478 32.444 1.00 90.12 198 ALA A CA 1
ATOM 1426 C C . ALA A 1 198 ? -23.546 13.762 33.764 1.00 90.12 198 ALA A C 1
ATOM 1428 O O . ALA A 1 198 ? -22.375 13.530 34.064 1.00 90.12 198 ALA A O 1
ATOM 1429 N N . GLU A 1 199 ? -24.547 13.363 34.550 1.00 89.56 199 GLU A N 1
ATOM 1430 C CA . GLU A 1 199 ? -24.334 12.617 35.791 1.00 89.56 199 GLU A CA 1
ATOM 1431 C C . GLU A 1 199 ? -23.779 11.207 35.527 1.00 89.56 199 GLU A C 1
ATOM 1433 O O . GLU A 1 199 ? -22.796 10.786 36.161 1.00 89.56 199 GLU A O 1
ATOM 1438 N N . LEU A 1 200 ? -24.381 10.488 34.576 1.00 87.31 200 LEU A N 1
ATOM 1439 C CA . LEU A 1 200 ? -24.009 9.115 34.234 1.00 87.31 200 LEU A CA 1
ATOM 1440 C C . LEU A 1 200 ? -22.679 9.057 33.482 1.00 87.31 200 LEU A C 1
ATOM 1442 O O . LEU A 1 200 ? -21.796 8.271 33.839 1.00 87.31 200 LEU A O 1
ATOM 1446 N N . PHE A 1 201 ? -22.524 9.901 32.464 1.00 89.25 201 PHE A N 1
ATOM 1447 C CA . PHE A 1 201 ? -21.450 9.779 31.484 1.00 89.25 201 PHE A CA 1
ATOM 1448 C C . PHE A 1 201 ? -20.427 10.911 31.539 1.00 89.25 201 PHE A C 1
ATOM 1450 O O . PHE A 1 201 ? -19.326 10.746 31.015 1.00 89.25 201 PHE A O 1
ATOM 1457 N N . GLY A 1 202 ? -20.722 11.998 32.253 1.00 88.12 202 GLY A N 1
ATOM 1458 C CA . GLY A 1 202 ? -19.891 13.197 32.273 1.00 88.12 202 GLY A CA 1
ATOM 1459 C C . GLY A 1 202 ? -20.171 14.124 31.089 1.00 88.12 202 GLY A C 1
ATOM 1460 O O . GLY A 1 202 ? -21.020 13.844 30.240 1.00 88.12 202 GLY A O 1
ATOM 1461 N N . ASN A 1 203 ? -19.466 15.252 31.031 1.00 85.69 203 ASN A N 1
ATOM 1462 C CA . ASN A 1 203 ? -19.638 16.210 29.944 1.00 85.69 203 ASN A CA 1
ATOM 1463 C C . ASN A 1 203 ? -19.022 15.626 28.665 1.00 85.69 203 ASN A C 1
ATOM 1465 O O . ASN A 1 203 ? -17.817 15.370 28.618 1.00 85.69 203 ASN A O 1
ATOM 1469 N N . LYS A 1 204 ? -19.854 15.386 27.644 1.0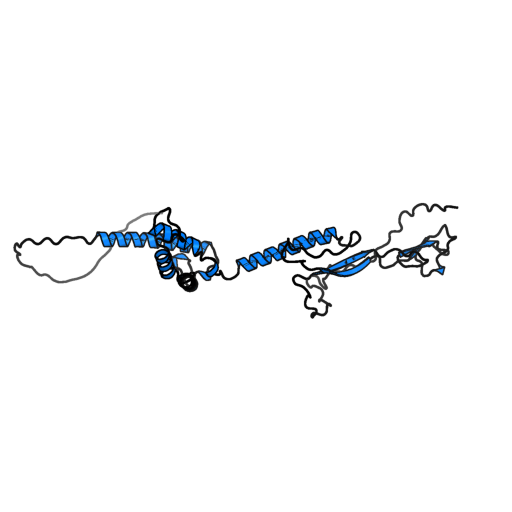0 81.50 204 LYS A N 1
ATOM 1470 C CA . LYS A 1 204 ? -19.472 14.681 26.408 1.00 81.50 204 LYS A CA 1
ATOM 1471 C C . LYS A 1 204 ? -18.806 13.319 26.664 1.00 81.50 204 LYS A C 1
ATOM 1473 O O . LYS A 1 204 ? -17.865 12.944 25.969 1.00 81.50 204 LYS A O 1
ATOM 1478 N N . GLY A 1 205 ? -19.263 12.590 27.686 1.00 82.88 205 GLY A N 1
ATOM 1479 C CA . GLY A 1 205 ? -18.808 11.221 27.945 1.00 82.88 205 GLY A CA 1
ATOM 1480 C C . GLY A 1 205 ? -17.432 11.096 28.610 1.00 82.88 205 GLY A C 1
ATOM 1481 O O . GLY A 1 205 ? -16.889 9.991 28.693 1.00 82.88 205 GLY A O 1
ATOM 1482 N N . ASP A 1 206 ? -16.835 12.190 29.086 1.00 86.62 206 ASP A N 1
ATOM 1483 C CA . ASP A 1 206 ? -15.482 12.194 29.654 1.00 86.62 206 ASP A CA 1
ATOM 1484 C C . ASP A 1 206 ? -15.329 11.258 30.870 1.00 86.62 206 ASP A C 1
ATOM 1486 O O . ASP A 1 206 ? -14.353 10.502 30.969 1.00 86.62 206 ASP A O 1
ATOM 1490 N N . LYS A 1 207 ? -16.316 11.253 31.772 1.00 87.06 207 LYS A N 1
ATOM 1491 C CA . LYS A 1 207 ? -16.338 10.417 32.979 1.00 87.06 207 LYS A CA 1
ATOM 1492 C C . 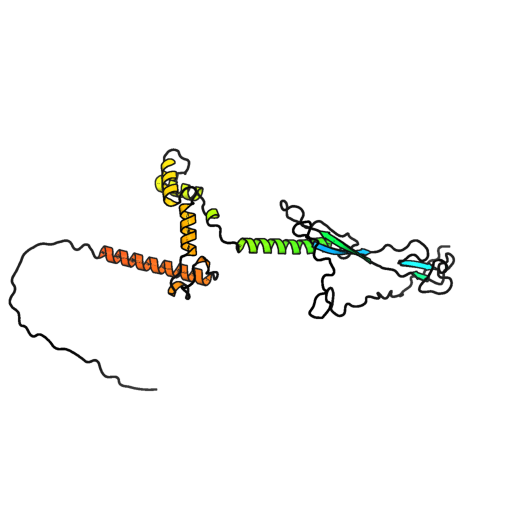LYS A 1 207 ? -16.419 8.937 32.622 1.00 87.06 207 LYS A C 1
ATOM 1494 O O . LYS A 1 207 ? -15.616 8.158 33.138 1.00 87.06 207 LYS A O 1
ATOM 1499 N N . ILE A 1 208 ? -17.343 8.536 31.746 1.00 84.31 208 ILE A N 1
ATOM 1500 C CA . ILE A 1 208 ? -17.491 7.121 31.375 1.00 84.31 208 ILE A CA 1
ATOM 1501 C C . ILE A 1 208 ? -16.290 6.626 30.573 1.00 84.31 208 ILE A C 1
ATOM 1503 O O . ILE A 1 208 ? -15.753 5.568 30.889 1.00 84.31 208 ILE A O 1
ATOM 1507 N N . THR A 1 209 ? -15.789 7.427 29.632 1.00 84.81 209 THR A N 1
ATOM 1508 C CA . THR A 1 209 ? -14.619 7.094 28.808 1.00 84.81 209 THR A CA 1
ATOM 1509 C C . THR A 1 209 ? -13.382 6.878 29.679 1.00 84.81 209 THR A C 1
ATOM 1511 O O . THR A 1 209 ? -12.680 5.870 29.559 1.00 84.81 209 THR A O 1
ATOM 1514 N N . LYS A 1 210 ? -13.127 7.790 30.628 1.00 85.62 210 LYS A N 1
ATOM 1515 C CA . LYS A 1 210 ? -11.998 7.681 31.559 1.00 85.62 210 LYS A CA 1
ATOM 1516 C C . LYS A 1 210 ? -12.147 6.495 32.509 1.00 85.62 210 LYS A C 1
ATOM 1518 O O . LYS A 1 210 ? -11.164 5.786 32.744 1.00 85.62 210 LYS A O 1
ATOM 1523 N N . THR A 1 211 ? -13.347 6.267 33.044 1.00 87.00 211 THR A N 1
ATOM 1524 C CA . THR A 1 211 ? -13.615 5.133 33.936 1.00 87.00 211 THR A CA 1
ATOM 1525 C C . THR A 1 211 ? -13.475 3.806 33.199 1.00 87.00 211 THR A C 1
ATOM 1527 O O . THR A 1 211 ? -12.785 2.931 33.710 1.00 87.00 211 THR A O 1
ATOM 1530 N N . LEU A 1 212 ? -14.037 3.658 31.995 1.00 84.31 212 LEU A N 1
ATOM 1531 C CA . LEU A 1 212 ? -13.918 2.440 31.185 1.00 84.31 212 LEU A CA 1
ATOM 1532 C C . LEU A 1 212 ? -12.468 2.156 30.808 1.00 84.31 212 LEU A C 1
ATOM 1534 O O . LEU A 1 212 ? -11.986 1.054 31.058 1.00 84.31 212 LEU A O 1
ATOM 1538 N N . LYS A 1 213 ? -11.737 3.161 30.313 1.00 84.50 213 LYS A N 1
ATOM 1539 C CA . LYS A 1 213 ? -10.306 3.032 30.011 1.00 84.50 213 LYS A CA 1
ATOM 1540 C C . LYS A 1 213 ? -9.507 2.586 31.236 1.00 84.50 213 LYS A C 1
ATOM 1542 O O . LYS A 1 213 ? -8.677 1.683 31.140 1.00 84.50 213 LYS A O 1
ATOM 1547 N N . THR A 1 214 ? -9.756 3.200 32.393 1.00 87.00 214 THR A N 1
ATOM 1548 C CA . THR A 1 214 ? -9.076 2.842 33.649 1.00 87.00 214 THR A CA 1
ATOM 1549 C C . THR A 1 214 ? -9.459 1.436 34.099 1.00 87.00 214 THR A C 1
ATOM 1551 O O . THR A 1 214 ? -8.595 0.659 34.493 1.00 87.00 214 THR A O 1
ATOM 1554 N N . PHE A 1 215 ? -10.741 1.083 34.016 1.00 87.06 215 PHE A N 1
ATOM 1555 C CA . PHE A 1 215 ? -11.229 -0.238 34.384 1.00 87.06 215 PHE A CA 1
ATOM 1556 C C . PHE A 1 215 ? -10.604 -1.308 33.492 1.00 87.06 215 PHE A C 1
ATOM 1558 O O . PHE A 1 215 ? -9.979 -2.220 34.007 1.00 87.06 215 PHE A O 1
ATOM 1565 N N . VAL A 1 216 ? -10.661 -1.163 32.170 1.00 85.06 216 VAL A N 1
ATOM 1566 C CA . VAL A 1 216 ? -10.087 -2.130 31.226 1.00 85.06 216 VAL A CA 1
ATOM 1567 C C . VAL A 1 216 ? -8.569 -2.251 31.391 1.00 85.06 216 VAL A C 1
ATOM 1569 O O . VAL A 1 216 ? -8.054 -3.357 31.500 1.00 85.06 216 VAL A O 1
ATOM 1572 N N . SER A 1 217 ? -7.842 -1.146 31.537 1.00 85.06 217 SER A N 1
ATOM 1573 C CA . SER A 1 217 ? -6.383 -1.215 31.736 1.00 85.06 217 SER A CA 1
ATOM 1574 C C . SER A 1 217 ? -5.944 -1.745 33.107 1.00 85.06 217 SER A C 1
ATOM 1576 O O . SER A 1 217 ? -4.791 -2.133 33.272 1.00 85.06 217 SER A O 1
ATOM 1578 N N . SER A 1 218 ? -6.829 -1.784 34.107 1.00 88.06 218 SER A N 1
ATOM 1579 C CA . SER A 1 218 ? -6.502 -2.279 35.456 1.00 88.06 218 SER A CA 1
ATOM 1580 C C . SER A 1 218 ? -7.156 -3.616 35.803 1.00 88.06 218 SER A C 1
ATOM 1582 O O . SER A 1 218 ? -6.705 -4.301 36.725 1.00 88.06 218 SER A O 1
ATOM 1584 N N . PHE A 1 219 ? -8.197 -4.016 35.073 1.00 89.38 219 PHE A N 1
ATOM 1585 C CA . PHE A 1 219 ? -8.975 -5.206 35.369 1.00 89.38 219 PHE A CA 1
ATOM 1586 C C . PHE A 1 219 ? -8.192 -6.461 35.007 1.00 89.38 219 PHE A C 1
ATOM 1588 O O . PHE A 1 219 ? -7.877 -6.708 33.843 1.00 89.38 219 PHE A O 1
ATOM 1595 N N . LYS A 1 220 ? -7.918 -7.279 36.022 1.00 89.75 220 LYS A N 1
ATOM 1596 C CA . LYS A 1 220 ? -7.299 -8.595 35.881 1.00 89.75 220 LYS A CA 1
ATOM 1597 C C . LYS A 1 220 ? -8.371 -9.665 36.054 1.00 89.75 220 LYS A C 1
ATOM 1599 O O . LYS A 1 220 ? -8.885 -9.804 37.166 1.00 89.75 220 LYS A O 1
ATOM 1604 N N . PRO A 1 221 ? -8.729 -10.404 34.991 1.00 87.56 221 PRO A N 1
ATOM 1605 C CA . PRO A 1 221 ? -9.687 -11.489 35.112 1.00 87.56 221 PRO A CA 1
ATOM 1606 C C . PRO A 1 221 ? -9.185 -12.563 36.084 1.00 87.56 221 PRO A C 1
ATOM 1608 O O . PRO A 1 221 ? -7.986 -12.840 36.163 1.00 87.56 221 PRO A O 1
ATOM 1611 N N . ASP A 1 222 ? -10.111 -13.205 36.799 1.00 85.62 222 ASP A N 1
ATOM 1612 C CA . ASP A 1 222 ? -9.787 -14.304 37.710 1.00 85.62 222 ASP A CA 1
ATOM 1613 C C . ASP A 1 222 ? -8.988 -15.391 36.968 1.00 85.62 222 ASP A C 1
ATOM 1615 O O . ASP A 1 222 ? -9.270 -15.723 35.813 1.00 85.62 222 ASP A O 1
ATOM 1619 N N . LYS A 1 223 ? -8.045 -16.046 37.657 1.00 85.81 223 LYS A N 1
ATOM 1620 C CA . LYS A 1 223 ? -7.298 -17.183 37.086 1.00 85.81 223 LYS A CA 1
ATOM 1621 C C . LYS A 1 223 ? -8.230 -18.285 36.558 1.00 85.81 223 LYS A C 1
ATOM 1623 O O . LYS A 1 223 ? -7.926 -18.919 35.555 1.00 85.81 223 LYS A O 1
ATOM 1628 N N . ALA A 1 224 ? -9.375 -18.491 37.209 1.00 82.62 224 ALA A N 1
ATOM 1629 C CA . ALA A 1 224 ? -10.399 -19.439 36.769 1.00 82.62 224 ALA A CA 1
ATOM 1630 C C . ALA A 1 224 ? -11.064 -19.047 35.433 1.00 82.62 224 ALA A C 1
ATOM 1632 O O . ALA A 1 224 ? -11.568 -19.915 34.728 1.00 82.62 224 ALA A O 1
ATOM 1633 N N . ALA A 1 225 ? -11.044 -17.759 35.082 1.00 81.25 225 ALA A N 1
ATOM 1634 C CA . ALA A 1 225 ? -11.657 -17.211 33.881 1.00 81.25 225 ALA A CA 1
ATOM 1635 C C . ALA A 1 225 ? -10.735 -17.316 32.651 1.00 81.25 225 ALA A C 1
ATOM 1637 O O . ALA A 1 225 ? -11.201 -17.621 31.557 1.00 81.25 225 ALA A O 1
ATOM 1638 N N . VAL A 1 226 ? -9.426 -17.087 32.823 1.00 81.19 226 VAL A N 1
ATOM 1639 C CA . VAL A 1 226 ? -8.466 -16.955 31.700 1.00 81.19 226 VAL A CA 1
ATOM 1640 C C . VAL A 1 226 ? -7.211 -17.830 31.818 1.00 81.19 226 VAL A C 1
ATOM 1642 O O . VAL A 1 226 ? -6.332 -17.772 30.963 1.00 81.19 226 VAL A O 1
ATOM 1645 N N . GLY A 1 227 ? -7.089 -18.648 32.865 1.00 77.69 227 GLY A N 1
ATOM 1646 C CA . GLY A 1 227 ? -5.924 -19.502 33.140 1.00 77.69 227 GLY A CA 1
ATOM 1647 C C . GLY A 1 227 ? -4.714 -18.750 33.713 1.00 77.69 227 GLY A C 1
ATOM 1648 O O . GLY A 1 227 ? -4.097 -19.226 34.669 1.00 77.69 227 GLY A O 1
ATOM 1649 N N . ASP A 1 228 ? -4.417 -17.560 33.184 1.00 77.12 228 ASP A N 1
ATOM 1650 C CA . ASP A 1 228 ? -3.383 -16.634 33.660 1.00 77.12 228 ASP A CA 1
ATOM 1651 C C . ASP A 1 228 ? -4.004 -15.303 34.122 1.00 77.12 228 ASP A C 1
ATOM 1653 O O . ASP A 1 228 ? -4.194 -14.377 33.337 1.00 77.12 228 ASP A O 1
ATOM 1657 N N . GLY A 1 229 ? -4.315 -15.204 35.418 1.00 75.75 229 GLY A N 1
ATOM 1658 C CA . GLY A 1 229 ? -4.899 -13.998 36.026 1.00 75.75 229 GLY A CA 1
ATOM 1659 C C . GLY A 1 229 ? -3.897 -12.871 36.314 1.00 75.75 229 GLY A C 1
ATOM 1660 O O . GLY A 1 229 ? -4.216 -11.941 37.052 1.00 75.75 229 GLY A O 1
ATOM 1661 N N . SER A 1 230 ? -2.656 -12.962 35.818 1.00 81.44 230 SER A N 1
ATOM 1662 C CA . SER A 1 230 ? -1.645 -11.918 36.041 1.00 81.44 230 SER A CA 1
ATOM 1663 C C . SER A 1 230 ? -1.789 -10.731 35.082 1.00 81.44 230 SER A C 1
ATOM 1665 O O . SER A 1 230 ? -1.408 -9.606 35.443 1.00 81.44 230 SER A O 1
ATOM 1667 N N . LYS A 1 231 ? -2.370 -10.980 33.900 1.00 85.12 231 LYS A N 1
ATOM 1668 C CA . LYS A 1 231 ? -2.564 -10.011 32.818 1.00 85.12 231 LYS A CA 1
ATOM 1669 C C . LYS A 1 231 ? -3.855 -9.221 32.991 1.00 85.12 231 LYS A C 1
ATOM 1671 O O . LYS A 1 231 ? -4.875 -9.750 33.428 1.00 85.12 231 LYS A O 1
ATOM 1676 N N . THR A 1 232 ? -3.792 -7.949 32.629 1.00 87.56 232 THR A N 1
ATOM 1677 C CA . THR A 1 232 ? -4.959 -7.076 32.490 1.00 87.56 232 THR A CA 1
ATOM 1678 C C . THR A 1 232 ? -5.694 -7.395 31.188 1.00 87.56 232 THR A C 1
ATOM 1680 O O . THR A 1 232 ? -5.098 -7.946 30.260 1.00 87.56 232 THR A O 1
ATOM 1683 N N . ILE A 1 233 ? -6.997 -7.111 31.121 1.00 85.25 233 ILE A N 1
ATOM 1684 C CA . ILE A 1 233 ? -7.839 -7.520 29.984 1.00 85.25 233 ILE A CA 1
ATOM 1685 C C . ILE A 1 233 ? -7.425 -6.846 28.664 1.00 85.25 233 ILE A C 1
ATOM 1687 O O . ILE A 1 233 ? -7.567 -7.457 27.610 1.00 85.25 233 ILE A O 1
ATOM 1691 N N . ASP A 1 234 ? -6.825 -5.654 28.718 1.00 81.56 234 ASP A N 1
ATOM 1692 C CA . ASP A 1 234 ? -6.243 -4.946 27.566 1.00 81.56 234 ASP A CA 1
ATOM 1693 C C . ASP A 1 234 ? -4.973 -5.608 26.997 1.00 81.56 234 ASP A C 1
ATOM 1695 O O . ASP A 1 234 ? -4.611 -5.370 25.847 1.00 81.56 234 ASP A O 1
ATOM 1699 N N . LEU A 1 235 ? -4.316 -6.479 27.770 1.00 84.94 235 LEU A N 1
ATOM 1700 C CA . LEU A 1 235 ? -3.149 -7.260 27.346 1.00 84.94 235 LEU A CA 1
ATOM 1701 C C . LEU A 1 235 ? -3.515 -8.682 26.882 1.00 84.94 235 LEU A C 1
ATOM 1703 O O . LEU A 1 235 ? -2.627 -9.467 26.526 1.00 84.94 235 LEU A O 1
ATOM 1707 N N . ILE A 1 236 ? -4.801 -9.046 26.893 1.00 82.44 236 ILE A N 1
ATOM 1708 C CA . ILE A 1 236 ? -5.289 -10.341 26.408 1.00 82.44 236 ILE A CA 1
ATOM 1709 C C . ILE A 1 236 ? -5.713 -10.189 24.945 1.00 82.44 236 ILE A C 1
ATOM 1711 O O . ILE A 1 236 ? -6.820 -9.765 24.643 1.00 82.44 236 ILE A O 1
ATOM 1715 N N . SER A 1 237 ? -4.835 -10.586 24.025 1.00 81.88 237 SER A N 1
ATOM 1716 C CA . SER A 1 237 ? -5.103 -10.540 22.580 1.00 81.88 237 SER A CA 1
ATOM 1717 C C . SER A 1 237 ? -5.730 -11.818 22.013 1.00 81.88 237 SER A C 1
ATOM 1719 O O . SER A 1 237 ? -6.182 -11.823 20.872 1.00 81.88 237 SER A O 1
ATOM 1721 N N . ASN A 1 238 ? -5.753 -12.917 22.779 1.00 82.94 238 ASN A N 1
ATOM 1722 C CA . ASN A 1 238 ? -6.354 -14.169 22.324 1.00 82.94 238 ASN A CA 1
ATOM 1723 C C . ASN A 1 238 ? -7.886 -14.125 22.523 1.00 82.94 238 ASN A C 1
ATOM 1725 O O . ASN A 1 238 ? -8.335 -14.072 23.675 1.00 82.94 238 ASN A O 1
ATOM 1729 N N . PRO A 1 239 ? -8.690 -14.197 21.444 1.00 82.75 239 PRO A N 1
ATOM 1730 C CA . PRO A 1 239 ? -10.146 -14.094 21.529 1.00 82.75 239 PRO A CA 1
ATOM 1731 C C . PRO A 1 239 ? -10.786 -15.218 22.357 1.00 82.75 239 PRO A C 1
ATOM 1733 O O . PRO A 1 239 ? -11.766 -14.968 23.058 1.00 82.75 239 PRO A O 1
ATOM 1736 N N . ASP A 1 240 ? -10.209 -16.423 22.378 1.00 84.88 240 ASP A N 1
ATOM 1737 C CA . ASP A 1 240 ? -10.734 -17.539 23.173 1.00 84.88 240 ASP A CA 1
ATOM 1738 C C . ASP A 1 240 ? -10.642 -17.257 24.676 1.00 84.88 240 ASP A C 1
ATOM 1740 O O . ASP A 1 240 ? -11.502 -17.670 25.457 1.00 84.88 240 ASP A O 1
ATOM 1744 N N . TYR A 1 241 ? -9.597 -16.544 25.106 1.00 85.88 241 TYR A N 1
ATOM 1745 C CA . TYR A 1 241 ? -9.444 -16.147 26.504 1.00 85.88 241 TYR A CA 1
ATOM 1746 C C . TYR A 1 241 ? -10.424 -15.040 26.881 1.00 85.88 241 TYR A C 1
ATOM 1748 O O . TYR A 1 241 ? -11.016 -15.110 27.958 1.00 85.88 241 TYR A O 1
ATOM 1756 N N . LEU A 1 242 ? -10.675 -14.081 25.987 1.00 86.19 242 LEU A N 1
ATOM 1757 C CA . LEU A 1 242 ? -11.712 -13.069 26.197 1.00 86.19 242 LEU A CA 1
ATOM 1758 C C . LEU A 1 242 ? -13.108 -13.707 26.287 1.00 86.19 242 LEU A C 1
ATOM 1760 O O . LEU A 1 242 ? -13.878 -13.378 27.190 1.00 86.19 242 LEU A O 1
ATOM 1764 N N . TYR A 1 243 ? -13.411 -14.684 25.427 1.00 85.69 243 TYR A N 1
ATOM 1765 C CA . TYR A 1 243 ? -14.686 -15.407 25.453 1.00 85.69 243 TYR A CA 1
ATOM 1766 C C . TYR A 1 243 ? -14.888 -16.211 26.746 1.00 85.69 243 TYR A C 1
ATOM 1768 O O . TYR A 1 243 ? -15.966 -16.174 27.352 1.00 85.69 243 TYR A O 1
ATOM 1776 N N . LYS A 1 244 ? -13.846 -16.911 27.215 1.00 86.88 244 LYS A N 1
ATOM 1777 C CA . LYS A 1 244 ? -13.885 -17.621 28.504 1.00 86.88 244 LYS A CA 1
ATOM 1778 C C . LYS A 1 244 ? -14.086 -16.659 29.672 1.00 86.88 244 LYS A C 1
ATOM 1780 O O . LYS A 1 244 ? -14.896 -16.953 30.550 1.00 86.88 244 LYS A O 1
ATOM 1785 N N . ALA A 1 245 ? -13.422 -15.500 29.652 1.00 87.44 245 ALA A N 1
ATOM 1786 C CA . ALA A 1 245 ? -13.609 -14.469 30.665 1.00 87.44 245 ALA A CA 1
ATOM 1787 C C . ALA A 1 245 ? -15.055 -13.965 30.709 1.00 87.44 245 ALA A C 1
ATOM 1789 O O . ALA A 1 245 ? -15.668 -13.961 31.778 1.00 87.44 245 ALA A O 1
ATOM 1790 N N . ALA A 1 246 ? -15.617 -13.605 29.551 1.00 89.25 246 ALA A N 1
ATOM 1791 C CA . ALA A 1 246 ? -17.001 -13.157 29.436 1.00 89.25 246 ALA A CA 1
ATOM 1792 C C . ALA A 1 246 ? -17.972 -14.214 29.984 1.00 89.25 246 ALA A C 1
ATOM 1794 O O . ALA A 1 246 ? -18.762 -13.926 30.880 1.00 89.25 246 ALA A O 1
ATOM 1795 N N . THR A 1 247 ? -17.831 -15.465 29.532 1.00 89.38 247 THR A N 1
ATOM 1796 C CA . THR A 1 247 ? -18.666 -16.590 29.980 1.00 89.38 247 THR A CA 1
ATOM 1797 C C . THR A 1 247 ? -18.582 -16.793 31.494 1.00 89.38 247 THR A C 1
ATOM 1799 O O . THR A 1 247 ? -19.607 -16.924 32.166 1.00 89.38 247 THR A O 1
ATOM 1802 N N . TYR A 1 248 ? -17.368 -16.778 32.050 1.00 91.38 248 TYR A N 1
ATOM 1803 C CA . TYR A 1 248 ? -17.144 -16.950 33.482 1.00 91.38 248 TYR A CA 1
ATOM 1804 C C . TYR A 1 248 ? -17.849 -15.865 34.304 1.00 91.38 248 TYR A C 1
ATOM 1806 O O . TYR A 1 248 ? -18.577 -16.191 35.242 1.00 91.38 248 TYR A O 1
ATOM 1814 N N . TYR A 1 249 ? -17.690 -14.585 33.949 1.00 91.81 249 TYR A N 1
ATOM 1815 C CA . TYR A 1 249 ? -18.318 -13.497 34.704 1.00 91.81 249 TYR A CA 1
ATOM 1816 C C . TYR A 1 249 ? -19.839 -13.441 34.521 1.00 91.81 249 TYR A C 1
ATOM 1818 O O . TYR A 1 249 ? -20.537 -13.099 35.477 1.00 91.81 249 TYR A O 1
ATOM 1826 N N . THR A 1 250 ? -20.375 -13.856 33.369 1.00 91.56 250 THR A N 1
ATOM 1827 C CA . THR A 1 250 ? -21.824 -14.025 33.182 1.00 91.56 250 THR A CA 1
ATOM 1828 C C . THR A 1 250 ? -22.389 -15.089 34.125 1.00 91.56 250 THR A C 1
ATOM 1830 O O . THR A 1 250 ? -23.363 -14.827 34.832 1.00 91.56 250 THR A O 1
ATOM 1833 N N . ILE A 1 251 ? -21.757 -16.268 34.195 1.00 91.25 251 ILE A N 1
ATOM 1834 C CA . ILE A 1 251 ? -22.195 -17.355 35.085 1.00 91.25 251 ILE A CA 1
ATOM 1835 C C . ILE A 1 251 ? -22.031 -16.947 36.554 1.00 91.25 251 ILE A C 1
ATOM 1837 O O . ILE A 1 251 ? -22.952 -17.126 37.350 1.00 91.25 251 ILE A O 1
ATOM 1841 N N . LYS A 1 252 ? -20.887 -16.355 36.916 1.00 91.62 252 LYS A N 1
ATOM 1842 C CA . LYS A 1 252 ? -20.604 -15.899 38.284 1.00 91.62 252 LYS A CA 1
ATOM 1843 C C . LYS A 1 252 ? -21.629 -14.868 38.754 1.00 91.62 252 LYS A C 1
ATOM 1845 O O . LYS A 1 252 ? -22.138 -14.989 39.864 1.00 91.62 252 LYS A O 1
ATOM 1850 N N . ARG A 1 253 ? -21.981 -13.896 37.903 1.00 90.75 253 ARG A N 1
ATOM 1851 C CA . ARG A 1 253 ? -23.027 -12.910 38.204 1.00 90.75 253 ARG A CA 1
ATOM 1852 C C . ARG A 1 253 ? -24.383 -13.579 38.411 1.00 90.75 253 ARG A C 1
ATOM 1854 O O . ARG A 1 253 ? -25.032 -13.300 39.408 1.00 90.75 253 ARG A O 1
ATOM 1861 N N . PHE A 1 254 ? -24.774 -14.503 37.531 1.00 89.44 254 PHE A N 1
ATOM 1862 C CA . PHE A 1 254 ? -26.034 -15.232 37.690 1.00 89.44 254 PHE A CA 1
ATOM 1863 C C . PHE A 1 254 ? -26.099 -15.989 39.023 1.00 89.44 254 PHE A C 1
ATOM 1865 O O . PHE A 1 254 ? -27.107 -15.911 39.719 1.00 89.44 254 PHE A O 1
ATOM 1872 N N . ILE A 1 255 ? -25.029 -16.693 39.403 1.00 89.81 255 ILE A N 1
ATOM 1873 C CA . ILE A 1 255 ? -24.969 -17.416 40.681 1.00 89.81 255 ILE A CA 1
ATOM 1874 C C . ILE A 1 255 ? -25.086 -16.440 41.857 1.00 89.81 255 ILE A C 1
ATOM 1876 O O . ILE A 1 255 ? -25.926 -16.654 42.730 1.00 89.81 255 ILE A O 1
ATOM 1880 N N . ASN A 1 256 ? -24.314 -15.351 41.849 1.00 89.31 256 ASN A N 1
ATOM 1881 C CA . ASN A 1 256 ? -24.352 -14.343 42.908 1.00 89.31 256 ASN A CA 1
ATOM 1882 C C . ASN A 1 256 ? -25.751 -13.721 43.056 1.00 89.31 256 ASN A C 1
ATOM 1884 O O . ASN A 1 256 ? -26.273 -13.663 44.167 1.00 89.31 256 ASN A O 1
ATOM 1888 N N . ASP A 1 257 ? -26.397 -13.346 41.948 1.00 87.06 257 ASP A N 1
ATOM 1889 C CA . ASP A 1 257 ? -27.750 -12.778 41.955 1.00 87.06 257 ASP A CA 1
ATOM 1890 C C . ASP A 1 257 ? -28.774 -13.771 42.541 1.00 87.06 257 ASP A C 1
ATOM 1892 O O . ASP A 1 257 ? -29.697 -13.383 43.260 1.00 87.06 257 ASP A O 1
ATOM 1896 N N . GLN A 1 258 ? -28.631 -15.070 42.250 1.00 86.06 258 GLN A N 1
ATOM 1897 C CA . GLN A 1 258 ? -29.488 -16.114 42.823 1.00 86.06 258 GLN A CA 1
ATOM 1898 C C . GLN A 1 258 ? -29.227 -16.315 44.320 1.00 86.06 258 GLN A C 1
ATOM 1900 O O . GLN A 1 258 ? -30.168 -16.530 45.086 1.00 86.06 258 GLN A O 1
ATOM 1905 N N . GLU A 1 259 ? -27.972 -16.246 44.759 1.00 85.94 259 GLU A N 1
ATOM 1906 C CA . GLU A 1 259 ? -27.620 -16.344 46.175 1.00 85.94 259 GLU A CA 1
ATOM 1907 C C . GLU A 1 259 ? -28.106 -15.138 46.983 1.00 85.94 259 GLU A C 1
ATOM 1909 O O . GLU A 1 259 ? -28.642 -15.320 48.077 1.00 85.94 259 GLU A O 1
ATOM 1914 N N . GLU A 1 260 ? -27.984 -13.921 46.454 1.00 82.94 260 GLU A N 1
ATOM 1915 C CA . GLU A 1 260 ? -28.514 -12.716 47.100 1.00 82.94 260 GLU A CA 1
ATOM 1916 C C . GLU A 1 260 ? -30.037 -12.760 47.213 1.00 82.94 260 GLU A C 1
ATOM 1918 O O . GLU A 1 260 ? -30.584 -12.503 48.288 1.00 82.94 260 GLU A O 1
ATOM 1923 N N . LYS A 1 261 ? -30.736 -13.183 46.152 1.00 83.12 261 LYS A N 1
ATOM 1924 C CA . LYS A 1 261 ? -32.191 -13.390 46.202 1.00 83.12 261 LYS A CA 1
ATOM 1925 C C . LYS A 1 261 ? -32.586 -14.390 47.286 1.00 83.12 261 LYS A C 1
ATOM 1927 O O . LYS A 1 261 ? -33.518 -14.124 48.039 1.00 83.12 261 LYS A O 1
ATOM 1932 N N . LYS A 1 262 ? -31.850 -15.499 47.426 1.00 78.62 262 LYS A N 1
ATOM 1933 C CA . LYS A 1 262 ? -32.087 -16.490 48.490 1.00 78.62 262 LYS A CA 1
ATOM 1934 C C . LYS A 1 262 ? -31.840 -15.918 49.891 1.00 78.62 262 LYS A C 1
ATOM 1936 O O . LYS A 1 262 ? -32.641 -16.171 50.788 1.00 78.62 262 LYS A O 1
ATOM 1941 N N . LYS A 1 263 ? -30.780 -15.124 50.086 1.00 76.12 263 LYS A N 1
ATOM 1942 C CA . LYS A 1 263 ? -30.485 -14.457 51.372 1.00 76.12 263 LYS A CA 1
ATOM 1943 C C . LYS A 1 263 ? -31.576 -13.454 51.760 1.00 76.12 263 LYS A C 1
ATOM 1945 O O . LYS A 1 263 ? -32.012 -13.433 52.910 1.00 76.12 263 LYS A O 1
ATOM 1950 N N . ASN A 1 264 ? -32.075 -12.691 50.792 1.00 67.44 264 ASN A N 1
ATOM 1951 C CA . ASN A 1 264 ? -33.125 -11.697 51.017 1.00 67.44 264 ASN A CA 1
ATOM 1952 C C . ASN A 1 264 ? -34.511 -12.334 51.235 1.00 67.44 264 ASN A C 1
ATOM 1954 O O . ASN A 1 264 ? -35.367 -11.730 51.874 1.00 67.44 264 ASN A O 1
ATOM 1958 N N . GLN A 1 265 ? -34.723 -13.572 50.776 1.00 56.72 265 GLN A N 1
ATOM 1959 C CA . GLN A 1 265 ? -35.968 -14.316 50.996 1.00 56.72 265 GLN A CA 1
ATOM 1960 C C . GLN A 1 265 ? -36.018 -15.032 52.360 1.00 56.72 265 GLN A C 1
ATOM 1962 O O . GLN A 1 265 ? -37.101 -15.277 52.883 1.00 56.72 265 GLN A O 1
ATOM 1967 N N . ALA A 1 266 ? -34.867 -15.322 52.977 1.00 52.03 266 ALA A N 1
ATOM 1968 C CA . ALA A 1 266 ? -34.786 -16.002 54.275 1.00 52.03 266 ALA A CA 1
ATOM 1969 C C . ALA A 1 266 ? -35.071 -15.096 55.499 1.00 52.03 266 ALA A C 1
ATOM 1971 O O . ALA A 1 266 ? -35.019 -15.571 56.631 1.00 52.03 266 ALA A O 1
ATOM 1972 N N . SER A 1 267 ? -35.387 -13.809 55.297 1.00 49.66 267 SER A N 1
ATOM 1973 C CA . SER A 1 267 ? -35.407 -12.789 56.363 1.00 49.66 267 SER A CA 1
ATOM 1974 C C . SER A 1 267 ? -36.777 -12.143 56.619 1.00 49.66 267 SER A C 1
ATOM 1976 O O . SER A 1 267 ? -36.851 -10.963 56.948 1.00 49.66 267 SER A O 1
ATOM 1978 N N . HIS A 1 268 ? -37.872 -12.901 56.525 1.00 42.84 268 HIS A N 1
ATOM 1979 C CA . HIS A 1 268 ? -39.168 -12.482 57.077 1.00 42.84 268 HIS A CA 1
ATOM 1980 C C . HIS A 1 268 ? -39.718 -13.537 58.046 1.00 42.84 268 HIS A C 1
ATOM 1982 O O . HIS A 1 268 ? -40.706 -14.209 57.773 1.00 42.84 268 HIS A O 1
ATOM 1988 N N . SER A 1 269 ? -39.076 -13.672 59.210 1.00 41.72 269 SER A N 1
ATOM 1989 C CA . SER A 1 269 ? -39.711 -14.298 60.375 1.00 41.72 269 SER A CA 1
ATOM 1990 C C . SER A 1 269 ? -40.382 -13.205 61.206 1.00 41.72 269 SER A C 1
ATOM 1992 O O . SER A 1 269 ? -39.708 -12.430 61.884 1.00 41.72 269 SER A O 1
ATOM 1994 N N . CYS A 1 270 ? -41.711 -13.123 61.132 1.00 34.34 270 CYS A N 1
ATOM 1995 C CA . CYS A 1 270 ? -42.534 -12.261 61.979 1.00 34.34 270 CYS A CA 1
ATOM 1996 C C . CYS A 1 270 ? -42.284 -12.522 63.481 1.00 34.34 270 CYS A C 1
ATOM 1998 O O . CYS A 1 270 ? -42.075 -13.673 63.877 1.00 34.34 270 CYS A O 1
ATOM 2000 N N . PRO A 1 271 ? -42.357 -11.490 64.343 1.00 42.09 271 PRO A N 1
ATOM 2001 C CA . PRO A 1 271 ? -42.260 -11.665 65.783 1.00 42.09 271 PRO A CA 1
ATOM 2002 C C . PRO A 1 271 ? -43.613 -12.142 66.319 1.00 42.09 271 PRO A C 1
ATOM 2004 O O . PRO A 1 271 ? -44.592 -11.401 66.271 1.00 42.09 271 PRO A O 1
ATOM 2007 N N . THR A 1 272 ? -43.679 -13.354 66.869 1.00 29.44 272 THR A N 1
ATOM 2008 C CA . THR A 1 272 ? -44.845 -13.786 67.656 1.00 29.44 272 THR A CA 1
ATOM 2009 C C . THR A 1 272 ? -44.427 -13.888 69.116 1.00 29.44 272 THR A C 1
ATOM 2011 O O . THR A 1 272 ? -43.748 -14.828 69.521 1.00 29.44 272 THR A O 1
ATOM 2014 N N . LYS A 1 273 ? -44.810 -12.884 69.912 1.00 37.62 273 LYS A N 1
ATOM 2015 C CA . LYS A 1 273 ? -44.994 -13.058 71.357 1.00 37.62 273 LYS A CA 1
ATOM 2016 C C . LYS A 1 273 ? -46.235 -13.931 71.547 1.00 37.62 273 LYS A C 1
ATOM 2018 O O . LYS A 1 273 ? -47.239 -13.587 70.939 1.00 37.62 273 LYS A O 1
ATOM 2023 N N . THR A 1 274 ? -46.147 -14.981 72.370 1.00 31.52 274 THR A N 1
ATOM 2024 C CA . THR A 1 274 ? -47.115 -15.328 73.436 1.00 31.52 274 THR A CA 1
ATOM 2025 C C . THR A 1 274 ? -46.569 -16.483 74.296 1.00 31.52 274 THR A C 1
ATOM 2027 O O . THR A 1 274 ? -46.289 -17.561 73.792 1.00 31.52 274 THR A O 1
ATOM 2030 N N . GLU A 1 275 ? -46.415 -16.155 75.583 1.00 30.09 275 GLU A N 1
ATOM 2031 C CA . GLU A 1 275 ? -46.537 -16.918 76.841 1.00 30.09 275 GLU A CA 1
ATOM 2032 C C . GLU A 1 275 ? -45.854 -18.275 77.129 1.00 30.09 275 GLU A C 1
ATOM 2034 O O . GLU A 1 275 ? -45.663 -19.164 76.314 1.00 30.09 275 GLU A O 1
ATOM 2039 N N . LYS A 1 276 ? -45.486 -18.352 78.410 1.00 37.22 276 LYS A N 1
ATOM 2040 C CA . LYS A 1 276 ? -44.590 -19.233 79.166 1.00 37.22 276 LYS A CA 1
ATOM 2041 C C . LYS A 1 276 ? -45.276 -20.534 79.618 1.00 37.22 276 LYS A C 1
ATOM 2043 O O . LYS A 1 276 ? -46.391 -20.460 80.120 1.00 37.22 276 LYS A O 1
ATOM 2048 N N . ALA A 1 277 ? -44.557 -21.663 79.614 1.00 28.22 277 ALA A N 1
ATOM 2049 C CA . ALA A 1 277 ? -44.795 -22.779 80.543 1.00 28.22 277 ALA A CA 1
ATOM 2050 C C . ALA A 1 277 ? -43.505 -23.599 80.805 1.00 28.22 277 ALA A C 1
ATOM 2052 O O . ALA A 1 277 ? -42.946 -24.198 79.895 1.00 28.22 277 ALA A O 1
ATOM 2053 N N . GLU A 1 278 ? -43.049 -23.502 82.059 1.00 30.81 278 GLU A N 1
ATOM 2054 C CA . GLU A 1 278 ? -42.252 -24.402 82.924 1.00 30.81 278 GLU A CA 1
ATOM 2055 C C . GLU A 1 278 ? -41.159 -25.355 82.376 1.00 30.81 278 GLU A C 1
ATOM 2057 O O . GLU A 1 278 ? -41.409 -26.301 81.636 1.00 30.81 278 GLU A O 1
ATOM 2062 N N . GLU A 1 279 ? -39.936 -25.168 82.903 1.00 32.59 279 GLU A N 1
ATOM 2063 C CA . GLU A 1 279 ? -38.877 -26.190 83.018 1.00 32.59 279 GLU A CA 1
ATOM 2064 C C . GLU A 1 279 ? -39.275 -27.321 83.989 1.00 32.59 279 GLU A C 1
ATOM 2066 O O . GLU A 1 279 ? -39.985 -27.075 84.968 1.00 32.59 279 GLU A O 1
ATOM 2071 N N . PRO A 1 280 ? -38.659 -28.513 83.845 1.00 36.66 280 PRO A N 1
ATOM 2072 C CA . PRO A 1 280 ? -37.860 -28.979 84.981 1.00 36.66 280 PRO A CA 1
ATOM 2073 C C . PRO A 1 280 ? -36.449 -29.514 84.636 1.00 36.66 280 PRO A C 1
ATOM 2075 O O . PRO A 1 280 ? -36.240 -30.259 83.686 1.00 36.66 280 PRO A O 1
ATOM 2078 N N . ALA A 1 281 ? -35.517 -29.094 85.500 1.00 35.12 281 ALA A N 1
ATOM 2079 C CA . ALA A 1 281 ? -34.209 -29.590 85.967 1.00 35.12 281 ALA A CA 1
ATOM 2080 C C . ALA A 1 281 ? -33.279 -30.527 85.142 1.00 35.12 281 ALA A C 1
ATOM 2082 O O . ALA A 1 281 ? -33.623 -31.614 84.691 1.00 35.12 281 ALA A O 1
ATOM 2083 N N . LYS A 1 282 ? -32.001 -30.109 85.144 1.00 38.84 282 LYS A N 1
ATOM 2084 C CA . LYS A 1 282 ? -30.760 -30.708 84.608 1.00 38.84 282 LYS A CA 1
ATOM 2085 C C . LYS A 1 282 ? -30.391 -32.088 85.183 1.00 38.84 282 LYS A C 1
ATOM 2087 O O . LYS A 1 282 ? -30.541 -32.312 86.379 1.00 38.84 282 LYS A O 1
ATOM 2092 N N . THR A 1 283 ? -29.657 -32.887 84.401 1.00 32.75 283 THR A N 1
ATOM 2093 C CA . THR A 1 283 ? -28.502 -33.646 84.924 1.00 32.75 283 THR A CA 1
ATOM 2094 C C . THR A 1 283 ? -27.272 -33.416 84.049 1.00 32.75 283 THR A C 1
ATOM 2096 O O . THR A 1 283 ? -27.343 -33.397 82.823 1.00 32.75 283 THR A O 1
ATOM 2099 N N . ALA A 1 284 ? -26.164 -33.133 84.726 1.00 38.72 284 ALA A N 1
ATOM 2100 C CA . ALA A 1 284 ? -24.847 -32.911 84.167 1.00 38.72 284 ALA A CA 1
ATOM 2101 C C . ALA A 1 284 ? -24.135 -34.255 84.004 1.00 38.72 284 ALA A C 1
ATOM 2103 O O . ALA A 1 284 ? -24.064 -35.010 84.968 1.00 38.72 284 ALA A O 1
ATOM 2104 N N . ASP A 1 285 ? -23.559 -34.507 82.832 1.00 31.00 285 ASP A N 1
ATOM 2105 C CA . ASP A 1 285 ? -22.286 -35.218 82.778 1.00 31.00 285 ASP A CA 1
ATOM 2106 C C . ASP A 1 285 ? -21.477 -34.680 81.595 1.00 31.00 285 ASP A C 1
ATOM 2108 O O . ASP A 1 285 ? -21.741 -34.929 80.416 1.00 31.00 285 ASP A O 1
ATOM 2112 N N . GLU A 1 286 ? -20.554 -33.794 81.942 1.00 31.52 286 GLU A N 1
ATOM 2113 C CA . GLU A 1 286 ? -19.574 -33.218 81.045 1.00 31.52 286 GLU A CA 1
ATOM 2114 C C . GLU A 1 286 ? -18.534 -34.280 80.647 1.00 31.52 286 GLU A C 1
ATOM 2116 O O . GLU A 1 286 ? -17.966 -34.970 81.485 1.00 31.52 286 GLU A O 1
ATOM 2121 N N . CYS A 1 287 ? -18.138 -34.242 79.372 1.00 30.39 287 CYS A N 1
ATOM 2122 C CA . CYS A 1 287 ? -16.732 -34.371 78.966 1.00 30.39 287 CYS A CA 1
ATOM 2123 C C . CYS A 1 287 ? -16.091 -35.780 78.916 1.00 30.39 287 CYS A C 1
ATOM 2125 O O . CYS A 1 287 ? -15.505 -36.257 79.880 1.00 30.39 287 CYS A O 1
ATOM 2127 N N . LYS A 1 288 ? -16.000 -36.348 77.699 1.00 32.31 288 LYS A N 1
ATOM 2128 C CA . LYS A 1 288 ? -14.737 -36.706 76.988 1.00 32.31 288 LYS A CA 1
ATOM 2129 C C . LYS A 1 288 ? -15.061 -37.493 75.708 1.00 32.31 288 LYS A C 1
ATOM 2131 O O . LYS A 1 288 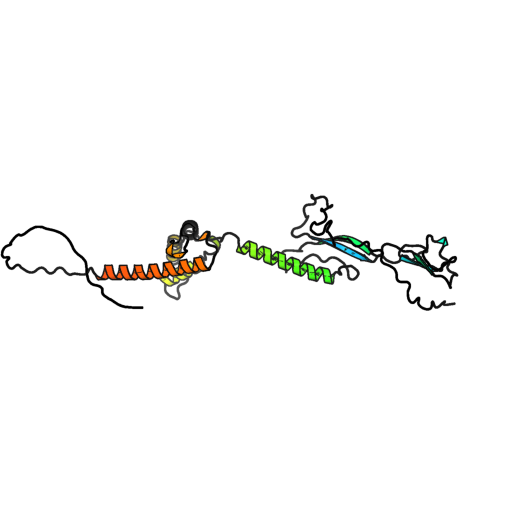? -15.703 -38.526 75.756 1.00 32.31 288 LYS A O 1
ATOM 2136 N N . LYS A 1 289 ? -14.792 -36.927 74.528 1.00 33.22 289 LYS A N 1
ATOM 2137 C CA . LYS A 1 289 ? -13.540 -37.024 73.743 1.00 33.22 289 LYS A CA 1
ATOM 2138 C C . LYS A 1 289 ? -13.353 -38.358 72.990 1.00 33.22 289 LYS A C 1
ATOM 2140 O O . LYS A 1 289 ? -13.063 -39.374 73.599 1.00 33.22 289 LYS A O 1
ATOM 2145 N N . HIS A 1 290 ? -13.299 -38.201 71.660 1.00 31.80 290 HIS A N 1
ATOM 2146 C CA . HIS A 1 290 ? -12.418 -38.872 70.690 1.00 31.80 290 HIS A CA 1
ATOM 2147 C C . HIS A 1 290 ? -12.734 -40.288 70.156 1.00 31.80 290 HIS A C 1
ATOM 2149 O O . HIS A 1 290 ? -12.689 -41.256 70.898 1.00 31.80 290 HIS A O 1
ATOM 2155 N N . ILE A 1 291 ? -12.776 -40.348 68.806 1.00 31.28 291 ILE A N 1
ATOM 2156 C CA . ILE A 1 291 ? -12.197 -41.398 67.928 1.00 31.28 291 ILE A CA 1
ATOM 2157 C C . ILE A 1 291 ? -13.083 -42.674 67.862 1.00 31.28 291 ILE A C 1
ATOM 2159 O O . ILE A 1 291 ? -13.535 -43.181 68.872 1.00 31.28 291 ILE A O 1
ATOM 2163 N N . THR A 1 292 ? -13.488 -43.232 66.714 1.00 34.06 292 THR A N 1
ATOM 2164 C CA . THR A 1 292 ? -12.690 -43.640 65.548 1.00 34.06 292 THR A CA 1
ATOM 2165 C C . THR A 1 292 ? -13.606 -43.968 64.364 1.00 34.06 292 THR A C 1
ATOM 2167 O O . THR A 1 292 ? -14.682 -44.540 64.529 1.00 34.06 292 THR A O 1
ATOM 2170 N N . SER A 1 293 ? -13.114 -43.634 63.176 1.00 36.62 293 SER A N 1
ATOM 2171 C CA . SER A 1 293 ? -13.361 -44.278 61.886 1.00 36.62 293 SER A CA 1
ATOM 2172 C C . SER A 1 293 ? -12.936 -45.758 61.849 1.00 36.62 293 SER A C 1
ATOM 2174 O O . SER A 1 293 ? -12.242 -46.214 62.747 1.00 36.62 293 SER A O 1
ATOM 2176 N N . GLU A 1 294 ? -13.235 -46.422 60.722 1.00 36.78 294 GLU A N 1
ATOM 2177 C CA . GLU A 1 294 ? -12.814 -47.778 60.300 1.00 36.78 294 GLU A CA 1
ATOM 2178 C C . GLU A 1 294 ? -13.632 -48.927 60.909 1.00 36.78 294 GLU A C 1
ATOM 2180 O O . GLU A 1 294 ? -13.898 -48.965 62.095 1.00 36.78 294 GLU A O 1
ATOM 2185 N N . SER A 1 295 ? -14.070 -49.957 60.191 1.00 30.95 295 SER A N 1
ATOM 2186 C CA . SER A 1 295 ? -13.724 -50.530 58.883 1.00 30.95 295 SER A CA 1
ATOM 2187 C C . SER A 1 295 ? -14.833 -51.565 58.570 1.00 30.95 295 SER A C 1
ATOM 2189 O O . SER A 1 295 ? -15.521 -52.027 59.472 1.00 30.95 295 SER A O 1
ATOM 2191 N N . LEU A 1 296 ? -15.119 -51.963 57.330 1.00 35.25 296 LEU A N 1
ATOM 2192 C CA . LEU A 1 296 ? -14.362 -53.030 56.679 1.00 35.25 296 LEU A CA 1
ATOM 2193 C C . LEU A 1 296 ? -14.762 -53.174 55.207 1.00 35.25 296 LEU A C 1
ATOM 2195 O O . LEU A 1 296 ? -15.860 -53.600 54.855 1.00 35.25 296 LEU A O 1
ATOM 2199 N N . GLN A 1 297 ? -13.771 -52.912 54.358 1.00 37.66 297 GLN A N 1
ATOM 2200 C CA . GLN A 1 297 ? -13.557 -53.597 53.091 1.00 37.66 297 GLN A CA 1
ATOM 2201 C C . GLN A 1 297 ? -13.745 -55.118 53.231 1.00 37.66 297 GLN A C 1
ATOM 2203 O O . GLN A 1 297 ? -13.273 -55.702 54.206 1.00 37.66 297 GLN A O 1
ATOM 2208 N N . ARG A 1 298 ? -14.204 -55.782 52.159 1.00 29.73 298 ARG A N 1
ATOM 2209 C CA . ARG A 1 298 ? -13.424 -56.867 51.529 1.00 29.73 298 ARG A CA 1
ATOM 2210 C C . ARG A 1 298 ? -14.039 -57.391 50.219 1.00 29.73 298 ARG A C 1
ATOM 2212 O O . ARG A 1 298 ? -15.048 -58.076 50.255 1.00 29.73 298 ARG A O 1
ATOM 2219 N N . ARG A 1 299 ? -13.212 -57.272 49.162 1.00 29.09 299 ARG A N 1
ATOM 2220 C CA . ARG A 1 299 ? -12.806 -58.324 48.185 1.00 29.09 299 ARG A CA 1
ATOM 2221 C C . ARG A 1 299 ? -13.852 -58.754 47.129 1.00 29.09 299 ARG A C 1
ATOM 2223 O O . ARG A 1 299 ? -14.993 -58.985 47.468 1.00 29.09 299 ARG A O 1
ATOM 2230 N N . LYS A 1 300 ? -13.511 -59.001 45.851 1.00 30.89 300 LYS A N 1
ATOM 2231 C CA . LYS A 1 300 ? -12.231 -59.418 45.226 1.00 30.89 300 LYS A CA 1
ATOM 2232 C C . LYS A 1 300 ? -12.332 -59.371 43.674 1.00 30.89 300 LYS A C 1
ATOM 2234 O O . LYS A 1 300 ? -13.340 -59.840 43.167 1.00 30.89 300 LYS A O 1
ATOM 2239 N N . ARG A 1 301 ? -11.189 -59.054 43.028 1.00 30.86 301 ARG A N 1
ATOM 2240 C CA . ARG A 1 301 ? -10.611 -59.586 41.754 1.00 30.86 301 ARG A CA 1
ATOM 2241 C C . ARG A 1 301 ? -11.311 -59.245 40.424 1.00 30.86 301 ARG A C 1
ATOM 2243 O O . ARG A 1 301 ? -12.526 -59.267 40.367 1.00 30.86 301 ARG A O 1
ATOM 2250 N N . LEU A 1 302 ? -10.598 -58.995 39.322 1.00 35.38 302 LEU A N 1
ATOM 2251 C CA . LEU A 1 302 ? -9.173 -59.156 38.965 1.00 35.38 302 LEU A CA 1
ATOM 2252 C C . LEU A 1 302 ? -8.748 -57.968 38.094 1.00 35.38 302 LEU A C 1
ATOM 2254 O O . LEU A 1 302 ? -9.601 -57.525 37.297 1.00 35.38 302 LEU A O 1
#

Organism: NCBI:txid5691

Sequence (302 aa):
VANTFTAFRTTTLTLQIGPHTNGACYKSATEREDSTAAVNVAPTATDELTIPVATPNPGGTTAASPLSICGDTESAGAINGASDCDSGETANIGIKGGPILTIKATQTHIEKLGETPKYKSIGSTQSVPSAKTLERELALVQAMLSSARELKAATTTHDWATDYDENEFKTTISKAIGGTDATPNKPEGEDTVEAVTAELFGNKGDKITKTLKTFVSSFKPDKAAVGDGSKTIDLISNPDYLYKAATYYTIKRFINDQEEKKKNQASHSCPTKTEKAEEPAKTADECKKHITSESLQRRKRL

pLDDT: mean 73.74, std 19.67, range [26.81, 92.62]

Foldseek 3Di:
DPQDPPDDDDPPPDDPDDDPPCDPQAPHVPHGDDPPPPPPPDPPDPAKDWDKKKAFDDADPAALDAFDKAAAPPAAEEDDDSVRHDPPHRPHMYGHHDDGIDIDTDMWGFDDPPPPTAIDQDADCRMVVHSVVCRVVRVVVVVVVVVVVVVVVVPPPDQLLVVDDLLVQLQVLQCVVPNDPGHCPDPVCVVVSVVVSCVVQNDSNPNVSVVVVVCQCPDFQDCQQQVDSPDGNSPDPDVVSVVSSVVVVVVVVVVVVVVVVVVVVVPDDDDDDDDDDDDDDDDDDDDDDDDDDDDDDDDDDD

Secondary structure (DSSP, 8-state):
--------------------TT-TTBSSSS-BPP--S-TT---SSTT-EEEEEEEEPPPP-STT-TTEEEEBSS-SEE--SGGGB-TT--S-EEEE---SEEEEEEEE-EE-TTSS-EEPP---SSSBS-HHHHHHHHHHHHHHHHHHHHHHHHHSPP-TTTS--HHHHHHHHHHHHH-TT--TT-TTTHHHHHHHHHHHH-GGGHHHHHHHHHHHHH----HHHHS-TTS-GGG---HHHHHHHHHHHHHHHHHHHHHHHHHHHT------------------------------------